Protein AF-A0A1X0DGK1-F1 (afdb_monomer)

pLDDT: mean 72.48, std 19.55, range [32.84, 95.62]

Secondary structure (DSSP, 8-state):
-PPP------TTSTTS---S---S--HHHHHHHHTT-TT-TTSHHHHHHHHHHHHHHHHHHHHHHHHHHHHHHHHHHHHHHHHHS-HHHHHHHHS-HHHHHTTS-HHHHHTTS-HHHHHHHHHHHS-HHHHHHHHHHHHHHHHHHHHHHHHHHHHHHHHHHHHHHTT------------

Organism: NCBI:txid444597

Structure (mmCIF, N/CA/C/O backbone):
data_AF-A0A1X0DGK1-F1
#
_entry.id   AF-A0A1X0DGK1-F1
#
loop_
_atom_site.group_PDB
_atom_site.id
_atom_site.type_symbol
_atom_site.label_atom_id
_atom_site.label_alt_id
_atom_site.label_comp_id
_atom_site.label_asym_id
_atom_site.label_entity_id
_atom_site.label_seq_id
_atom_site.pdbx_PDB_ins_code
_atom_site.Cartn_x
_atom_site.Cartn_y
_atom_site.Cartn_z
_atom_site.occupancy
_atom_site.B_iso_or_equiv
_atom_site.auth_seq_id
_atom_site.auth_comp_id
_atom_site.auth_asym_id
_atom_site.auth_atom_id
_atom_site.pdbx_PDB_model_num
ATOM 1 N N . MET A 1 1 ? 49.410 37.232 -31.108 1.00 40.16 1 MET A N 1
ATOM 2 C CA . MET A 1 1 ? 50.329 37.185 -32.265 1.00 40.16 1 MET A CA 1
ATOM 3 C C . MET A 1 1 ? 50.335 35.756 -32.780 1.00 40.16 1 MET A C 1
ATOM 5 O O . MET A 1 1 ? 51.017 34.919 -32.210 1.00 40.16 1 MET A O 1
ATOM 9 N N . ALA A 1 2 ? 49.473 35.459 -33.753 1.00 38.00 2 ALA A N 1
ATOM 10 C CA . ALA A 1 2 ? 49.334 34.136 -34.355 1.00 38.00 2 ALA A CA 1
ATOM 11 C C . ALA A 1 2 ? 50.058 34.141 -35.704 1.00 38.00 2 ALA A C 1
ATOM 13 O O . ALA A 1 2 ? 49.812 35.028 -36.520 1.00 38.00 2 ALA A O 1
ATOM 14 N N . GLN A 1 3 ? 50.964 33.190 -35.914 1.00 46.59 3 GLN A N 1
ATOM 15 C CA . GLN A 1 3 ? 51.552 32.935 -37.226 1.00 46.59 3 GLN A CA 1
ATOM 16 C C . GLN A 1 3 ? 50.682 31.888 -37.940 1.00 46.59 3 GLN A C 1
ATOM 18 O O . GLN A 1 3 ? 50.458 30.822 -37.363 1.00 46.59 3 GLN A O 1
ATOM 23 N N . PRO A 1 4 ? 50.161 32.159 -39.149 1.00 46.16 4 PRO A N 1
ATOM 24 C CA . PRO A 1 4 ? 49.499 31.138 -39.949 1.00 46.16 4 PRO A CA 1
ATOM 25 C C . PRO A 1 4 ? 50.555 30.237 -40.598 1.00 46.16 4 PRO A C 1
ATOM 27 O O . PRO A 1 4 ? 51.470 30.717 -41.264 1.00 46.16 4 PRO A O 1
ATOM 30 N N . VAL A 1 5 ? 50.434 28.926 -40.386 1.00 51.78 5 VAL A N 1
ATOM 31 C CA . VAL A 1 5 ? 51.265 27.929 -41.066 1.00 51.78 5 VAL A CA 1
ATOM 32 C C . VAL A 1 5 ? 50.728 27.770 -42.487 1.00 51.78 5 VAL A C 1
ATOM 34 O O . VAL A 1 5 ? 49.597 27.333 -42.693 1.00 51.78 5 VAL A O 1
ATOM 37 N N . ASP A 1 6 ? 51.540 28.192 -43.449 1.00 52.03 6 ASP A N 1
ATOM 38 C CA . ASP A 1 6 ? 51.283 28.161 -44.884 1.00 52.03 6 ASP A CA 1
ATOM 39 C C . ASP A 1 6 ? 51.292 26.709 -45.396 1.00 52.03 6 ASP A C 1
ATOM 41 O O . ASP A 1 6 ? 52.343 26.087 -45.555 1.00 52.03 6 ASP A O 1
ATOM 45 N N . LEU A 1 7 ? 50.099 26.136 -45.585 1.00 52.44 7 LEU A N 1
ATOM 46 C CA . LEU A 1 7 ? 49.899 24.737 -45.988 1.00 52.44 7 LEU A CA 1
ATOM 47 C C . LEU A 1 7 ? 49.611 24.568 -47.495 1.00 52.44 7 LEU A C 1
ATOM 49 O O . LEU A 1 7 ? 49.144 23.511 -47.918 1.00 52.44 7 LEU A O 1
ATOM 53 N N . LEU A 1 8 ? 49.867 25.592 -48.318 1.00 50.88 8 LEU A N 1
ATOM 54 C CA . LEU A 1 8 ? 49.434 25.643 -49.724 1.00 50.88 8 LEU A CA 1
ATOM 55 C C . LEU A 1 8 ? 50.453 25.141 -50.764 1.00 50.88 8 LEU A C 1
ATOM 57 O O . LEU A 1 8 ? 50.171 25.198 -51.957 1.00 50.88 8 LEU A O 1
ATOM 61 N N . HIS A 1 9 ? 51.598 24.589 -50.353 1.00 48.50 9 HIS A N 1
ATOM 62 C CA . HIS A 1 9 ? 52.667 24.195 -51.287 1.00 48.50 9 HIS A CA 1
ATOM 63 C C . HIS A 1 9 ? 53.120 22.727 -51.198 1.00 48.50 9 HIS A C 1
ATOM 65 O O . HIS A 1 9 ? 54.241 22.412 -51.595 1.00 48.50 9 HIS A O 1
ATOM 71 N N . HIS A 1 10 ? 52.270 21.798 -50.737 1.00 41.06 10 HIS A N 1
ATOM 72 C CA . HIS A 1 10 ? 52.606 20.367 -50.766 1.00 41.06 10 HIS A CA 1
ATOM 73 C C . HIS A 1 10 ? 51.796 19.598 -51.831 1.00 41.06 10 HIS A C 1
ATOM 75 O O . HIS A 1 10 ? 50.574 19.489 -51.701 1.00 41.06 10 HIS A O 1
ATOM 81 N N . PRO A 1 11 ? 52.441 18.984 -52.847 1.00 44.38 11 PRO A N 1
ATOM 82 C CA . PRO A 1 11 ? 51.775 18.348 -53.997 1.00 44.38 11 PRO A CA 1
ATOM 83 C 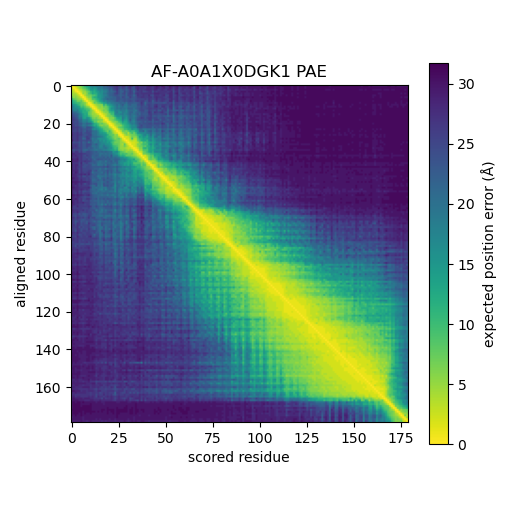C . PRO A 1 11 ? 50.986 17.064 -53.670 1.00 44.38 11 PRO A C 1
ATOM 85 O O . PRO A 1 11 ? 50.531 16.372 -54.574 1.00 44.38 11 PRO A O 1
ATOM 88 N N . VAL A 1 12 ? 50.809 16.734 -52.387 1.00 42.41 12 VAL A N 1
ATOM 89 C CA . VAL A 1 12 ? 50.149 15.502 -51.919 1.00 42.41 12 VAL A CA 1
ATOM 90 C C . VAL A 1 12 ? 48.836 15.796 -51.171 1.00 42.41 12 VAL A C 1
ATOM 92 O O . VAL A 1 12 ? 48.057 14.882 -50.925 1.00 42.41 12 VAL A O 1
ATOM 95 N N . VAL A 1 13 ? 48.533 17.062 -50.844 1.00 42.41 13 VAL A N 1
ATOM 96 C CA . VAL A 1 13 ? 47.362 17.422 -50.010 1.00 42.41 13 VAL A CA 1
ATOM 97 C C . VAL A 1 13 ? 46.139 17.880 -50.831 1.00 42.41 13 VAL A C 1
ATOM 99 O O . VAL A 1 13 ? 45.024 17.905 -50.320 1.00 42.41 13 VAL A O 1
ATOM 102 N N . THR A 1 14 ? 46.269 18.106 -52.142 1.00 44.50 14 THR A N 1
ATOM 103 C CA . THR A 1 14 ? 45.154 18.568 -53.006 1.00 44.50 14 THR A CA 1
ATOM 104 C C . THR A 1 14 ? 44.227 17.447 -53.510 1.00 44.50 14 THR A C 1
ATOM 106 O O . THR A 1 14 ? 43.444 17.658 -54.429 1.00 44.50 14 THR A O 1
ATOM 109 N N . ALA A 1 15 ? 44.278 16.242 -52.938 1.00 46.25 15 ALA A N 1
ATOM 110 C CA . ALA A 1 15 ? 43.451 15.122 -53.408 1.00 46.25 15 ALA A CA 1
ATOM 111 C C . ALA A 1 15 ? 42.262 14.765 -52.496 1.00 46.25 15 ALA A C 1
ATOM 113 O O . ALA A 1 15 ? 41.462 13.914 -52.873 1.00 46.25 15 ALA A O 1
ATOM 114 N N . ALA A 1 16 ? 42.119 15.377 -51.312 1.00 42.19 16 ALA A N 1
ATOM 115 C CA . ALA A 1 16 ? 41.196 14.857 -50.293 1.00 42.19 16 ALA A CA 1
ATOM 116 C C . ALA A 1 16 ? 40.401 15.910 -49.498 1.00 42.19 16 ALA A C 1
ATOM 118 O O . ALA A 1 16 ? 39.994 15.637 -48.371 1.00 42.19 16 ALA A O 1
ATOM 119 N N . ILE A 1 17 ? 40.130 17.093 -50.061 1.00 44.41 17 ILE A N 1
ATOM 120 C CA . ILE A 1 17 ? 39.159 18.031 -49.471 1.00 44.41 17 ILE A CA 1
ATOM 121 C C . ILE A 1 17 ? 38.155 18.435 -50.547 1.00 44.41 17 ILE A C 1
ATOM 123 O O . ILE A 1 17 ? 38.413 19.287 -51.389 1.00 44.41 17 ILE A O 1
ATOM 127 N N . GLY A 1 18 ? 37.009 17.761 -50.523 1.00 32.84 18 GLY A N 1
ATOM 128 C CA . GLY A 1 18 ? 35.905 17.961 -51.454 1.00 32.84 18 GLY A CA 1
ATOM 129 C C . GLY A 1 18 ? 34.673 17.161 -51.039 1.00 32.84 18 GLY A C 1
ATOM 130 O O . GLY A 1 18 ? 34.095 16.450 -51.852 1.00 32.84 18 GLY A O 1
ATOM 131 N N . THR A 1 19 ? 34.293 17.217 -49.760 1.00 39.59 19 THR A N 1
ATOM 132 C CA . THR A 1 19 ? 32.989 16.740 -49.282 1.00 39.59 19 THR A CA 1
ATOM 133 C C . THR A 1 19 ? 31.986 17.885 -49.338 1.00 39.59 19 THR A C 1
ATOM 135 O O . THR A 1 19 ? 32.089 18.832 -48.561 1.00 39.59 19 THR A O 1
ATOM 138 N N . GLY A 1 20 ? 30.999 17.786 -50.224 1.00 39.28 20 GLY A N 1
ATOM 139 C CA . GLY A 1 20 ? 29.851 18.685 -50.217 1.00 39.28 20 GLY A CA 1
ATOM 140 C C . GLY A 1 20 ? 28.980 18.524 -51.452 1.00 39.28 20 GLY A C 1
ATOM 141 O O . GLY A 1 20 ? 29.119 19.301 -52.384 1.00 39.28 20 GLY A O 1
ATOM 142 N N . ALA A 1 21 ? 28.077 17.539 -51.405 1.00 44.41 21 ALA A N 1
ATOM 143 C CA . ALA A 1 21 ? 27.032 17.256 -52.390 1.00 44.41 21 ALA A CA 1
ATOM 144 C C . ALA A 1 21 ? 27.541 16.825 -53.773 1.00 44.41 21 ALA A C 1
ATOM 146 O O . ALA A 1 21 ? 28.015 17.633 -54.547 1.00 44.41 21 ALA A O 1
ATOM 147 N N . TYR A 1 22 ? 27.433 15.537 -54.091 1.00 40.72 22 TYR A N 1
ATOM 148 C CA . TYR A 1 22 ? 26.578 15.024 -55.165 1.00 40.72 22 TYR A CA 1
ATOM 149 C C . TYR A 1 22 ? 26.571 13.496 -55.072 1.00 40.72 22 TYR A C 1
ATOM 151 O O . TYR A 1 22 ? 27.493 12.866 -54.558 1.00 40.72 22 TYR A O 1
ATOM 159 N N . ALA A 1 23 ? 25.430 12.944 -55.452 1.00 40.56 23 ALA A N 1
ATOM 160 C CA . ALA A 1 23 ? 24.989 11.595 -55.185 1.00 40.56 23 ALA A CA 1
ATOM 161 C C . ALA A 1 23 ? 25.888 10.506 -55.794 1.00 40.56 23 ALA A C 1
ATOM 163 O O . ALA A 1 23 ? 26.639 10.736 -56.737 1.00 40.56 23 ALA A O 1
ATOM 164 N N . TRP A 1 24 ? 25.762 9.314 -55.208 1.00 43.44 24 TRP A N 1
ATOM 165 C CA . TRP A 1 24 ? 25.768 8.002 -55.863 1.00 43.44 24 TRP A CA 1
ATOM 166 C C . TRP A 1 24 ? 26.072 8.040 -57.378 1.00 43.44 24 TRP A C 1
ATOM 168 O O . TRP A 1 24 ? 25.307 8.629 -58.131 1.00 43.44 24 TRP A O 1
ATOM 178 N N . ASP A 1 25 ? 27.136 7.341 -57.798 1.00 47.59 25 ASP A N 1
ATOM 179 C CA . ASP A 1 25 ? 27.611 7.153 -59.193 1.00 47.59 25 ASP A CA 1
ATOM 180 C C . ASP A 1 25 ? 28.833 7.987 -59.655 1.00 47.59 25 ASP A C 1
ATOM 182 O O . ASP A 1 25 ? 29.012 8.297 -60.828 1.00 47.59 25 ASP A O 1
ATOM 186 N N . GLY A 1 26 ? 29.756 8.302 -58.738 1.00 43.53 26 GLY A N 1
ATOM 187 C CA . GLY A 1 26 ? 31.069 8.877 -59.091 1.00 43.53 26 GLY A CA 1
ATOM 188 C C . GLY A 1 26 ? 32.157 7.850 -59.456 1.00 43.53 26 GLY A C 1
ATOM 189 O O . GLY A 1 26 ? 33.140 8.188 -60.116 1.00 43.53 26 GLY A O 1
ATOM 190 N N . ALA A 1 27 ? 31.995 6.583 -59.054 1.00 48.78 27 ALA A N 1
ATOM 191 C CA . ALA A 1 27 ? 33.015 5.546 -59.256 1.00 48.78 27 ALA A CA 1
ATOM 192 C C . ALA A 1 27 ? 33.167 5.128 -60.734 1.00 48.78 27 ALA A C 1
ATOM 194 O O . ALA A 1 27 ? 34.241 4.699 -61.156 1.00 48.78 27 ALA A O 1
ATOM 195 N N . SER A 1 28 ? 32.115 5.289 -61.542 1.00 51.78 28 SER A N 1
ATOM 196 C CA . SER A 1 28 ? 32.072 4.842 -62.939 1.00 51.78 28 SER A CA 1
ATOM 197 C C . SER A 1 28 ? 32.714 5.836 -63.922 1.00 51.78 28 SER A C 1
ATOM 199 O O . SER A 1 28 ? 33.232 5.432 -64.967 1.00 51.78 28 SER A O 1
ATOM 201 N N . LEU A 1 29 ? 32.748 7.130 -63.582 1.00 48.59 29 LEU A N 1
ATOM 202 C CA . LEU A 1 29 ? 33.260 8.196 -64.454 1.00 48.59 29 LEU A CA 1
ATOM 203 C C . LEU A 1 29 ? 34.782 8.367 -64.373 1.00 48.59 29 LEU A C 1
ATOM 205 O O . LEU A 1 29 ? 35.426 8.534 -65.411 1.00 48.59 29 LEU A O 1
ATOM 209 N N . ALA A 1 30 ? 35.377 8.229 -63.183 1.00 52.03 30 ALA A N 1
ATOM 210 C CA . ALA A 1 30 ? 36.836 8.200 -63.035 1.00 52.03 30 ALA A CA 1
ATOM 211 C C . ALA A 1 30 ? 37.455 6.993 -63.771 1.00 52.03 30 ALA A C 1
ATOM 213 O O . ALA A 1 30 ? 38.488 7.121 -64.430 1.00 52.03 30 ALA A O 1
ATOM 214 N N . TYR A 1 31 ? 36.768 5.845 -63.746 1.00 48.78 31 TYR A N 1
ATOM 215 C CA . TYR A 1 31 ? 37.192 4.626 -64.439 1.00 48.78 31 TYR A CA 1
ATOM 216 C C . TYR A 1 31 ? 37.185 4.786 -65.970 1.00 48.78 31 TYR A C 1
ATOM 218 O O . TYR A 1 31 ? 38.109 4.346 -66.650 1.00 48.78 31 TYR A O 1
ATOM 226 N N . ARG A 1 32 ? 36.182 5.482 -66.525 1.00 55.53 32 ARG A N 1
ATOM 227 C CA . ARG A 1 32 ? 36.029 5.667 -67.982 1.00 55.53 32 ARG A CA 1
ATOM 228 C C . ARG A 1 32 ? 36.979 6.697 -68.592 1.00 55.53 32 ARG A C 1
ATOM 230 O O . ARG A 1 32 ? 37.293 6.590 -69.778 1.00 55.53 32 ARG A O 1
ATOM 237 N N . LEU A 1 33 ? 37.454 7.670 -67.813 1.00 50.31 33 LEU A N 1
ATOM 238 C CA . LEU A 1 33 ? 38.483 8.608 -68.275 1.00 50.31 33 LEU A CA 1
ATOM 239 C C . LEU A 1 33 ? 39.885 7.981 -68.245 1.00 50.31 33 LEU A C 1
ATOM 241 O O . LEU A 1 33 ? 40.684 8.253 -69.140 1.00 50.31 33 LEU A O 1
ATOM 245 N N . ALA A 1 34 ? 40.157 7.074 -67.301 1.00 50.97 34 ALA A N 1
ATOM 246 C CA . ALA A 1 34 ? 41.429 6.351 -67.234 1.00 50.97 34 ALA A CA 1
ATOM 247 C C . ALA A 1 34 ? 41.637 5.386 -68.420 1.00 50.97 34 ALA A C 1
ATOM 249 O O . ALA A 1 34 ? 42.759 5.221 -68.895 1.00 50.97 34 ALA A O 1
ATOM 250 N N . THR A 1 35 ? 40.568 4.795 -68.965 1.00 48.47 35 THR A N 1
ATOM 251 C CA . THR A 1 35 ? 40.660 3.812 -70.064 1.00 48.47 35 THR A CA 1
ATOM 252 C C . THR A 1 35 ? 40.835 4.414 -71.463 1.00 48.47 35 THR A C 1
ATOM 254 O O . THR A 1 35 ? 40.937 3.668 -72.433 1.00 48.47 35 THR A O 1
ATOM 257 N N . ARG A 1 36 ? 40.862 5.748 -71.612 1.00 47.59 36 ARG A N 1
ATOM 258 C CA . ARG A 1 36 ? 40.916 6.416 -72.930 1.00 47.59 36 ARG A CA 1
ATOM 259 C C . ARG A 1 36 ? 42.267 7.053 -73.264 1.00 47.59 36 ARG A C 1
ATOM 261 O O . ARG A 1 36 ? 42.341 7.852 -74.193 1.00 47.59 36 ARG A O 1
ATOM 268 N N . VAL A 1 37 ? 43.333 6.681 -72.551 1.00 50.31 37 VAL A N 1
ATOM 269 C CA . VAL A 1 37 ? 44.711 7.038 -72.919 1.00 50.31 37 VAL A CA 1
ATOM 270 C C . VAL A 1 37 ? 45.328 5.879 -73.721 1.00 50.31 37 VAL A C 1
ATOM 272 O O . VAL A 1 37 ? 45.673 4.849 -73.140 1.00 50.31 37 VAL A O 1
ATOM 275 N N . PRO A 1 38 ? 45.480 6.011 -75.052 1.00 46.84 38 PRO A N 1
ATOM 276 C CA . PRO A 1 38 ? 45.787 4.902 -75.965 1.00 46.84 38 PRO A CA 1
ATOM 277 C C . PRO A 1 38 ? 47.252 4.417 -75.950 1.00 46.84 38 PRO A C 1
ATOM 279 O O . PRO A 1 38 ? 47.674 3.745 -76.884 1.00 46.84 38 PRO A O 1
ATOM 282 N N . VAL A 1 39 ? 48.042 4.725 -74.913 1.00 54.06 39 VAL A N 1
ATOM 283 C CA . VAL A 1 39 ? 49.478 4.363 -74.854 1.00 54.06 39 VAL A CA 1
ATOM 284 C C . VAL A 1 39 ? 49.807 3.350 -73.743 1.00 54.06 39 VAL A C 1
ATOM 286 O O . VAL A 1 39 ? 50.886 2.769 -73.750 1.00 54.06 39 VAL A O 1
ATOM 289 N N . PHE A 1 40 ? 48.869 3.028 -72.841 1.00 46.34 40 PHE A N 1
ATOM 290 C CA . PHE A 1 40 ? 49.107 2.087 -71.727 1.00 46.34 40 PHE A CA 1
ATOM 291 C C . PHE A 1 40 ? 48.149 0.881 -71.709 1.00 46.34 40 PHE A C 1
ATOM 293 O O . PHE A 1 40 ? 47.756 0.399 -70.651 1.00 46.34 40 PHE A O 1
ATOM 300 N N . GLY A 1 41 ? 47.779 0.372 -72.889 1.00 51.03 41 GLY A N 1
ATOM 301 C CA . GLY A 1 41 ? 46.832 -0.743 -73.031 1.00 51.03 41 GLY A CA 1
ATOM 302 C C . GLY A 1 41 ? 47.351 -2.127 -72.612 1.00 51.03 41 GLY A C 1
ATOM 303 O O . GLY A 1 41 ? 46.545 -2.977 -72.264 1.00 51.03 41 GLY A O 1
ATOM 304 N N . SER A 1 42 ? 48.667 -2.376 -72.586 1.00 52.59 42 SER A N 1
ATOM 305 C CA . SER A 1 42 ? 49.222 -3.727 -72.344 1.00 52.59 42 SER A CA 1
ATOM 306 C C . SER A 1 42 ? 49.804 -3.964 -70.942 1.00 52.59 42 SER A C 1
ATOM 308 O O . SER A 1 42 ? 50.236 -5.071 -70.639 1.00 52.59 42 SER A O 1
ATOM 310 N N . GLN A 1 43 ? 49.798 -2.956 -70.064 1.00 49.44 43 GLN A N 1
ATOM 311 C CA . GLN A 1 43 ? 50.242 -3.083 -68.660 1.00 49.44 43 GLN A CA 1
ATOM 312 C C . GLN A 1 43 ? 49.068 -3.124 -67.659 1.00 49.44 43 GLN A C 1
ATOM 314 O O . GLN A 1 43 ? 49.260 -3.362 -66.462 1.00 49.44 43 GLN A O 1
ATOM 319 N N . LEU A 1 44 ? 47.836 -2.909 -68.133 1.00 52.03 44 LEU A N 1
ATOM 320 C CA . LEU A 1 44 ? 46.648 -2.808 -67.280 1.00 52.03 44 LEU A CA 1
ATOM 321 C C . LEU A 1 44 ? 45.958 -4.156 -67.006 1.00 52.03 44 LEU A C 1
ATOM 323 O O . LEU A 1 44 ? 45.288 -4.290 -65.988 1.00 52.03 44 LEU A O 1
ATOM 327 N N . GLU A 1 45 ? 46.157 -5.181 -67.838 1.00 53.69 45 GLU A N 1
ATOM 328 C CA . GLU A 1 45 ? 45.547 -6.507 -67.611 1.00 53.69 45 GLU A CA 1
ATOM 329 C C . GLU A 1 45 ? 46.265 -7.325 -66.525 1.00 53.69 45 GLU A C 1
ATOM 331 O O . GLU A 1 45 ? 45.636 -8.106 -65.813 1.00 53.69 45 GLU A O 1
ATOM 336 N N . SER A 1 46 ? 47.566 -7.098 -66.320 1.00 54.59 46 SER A N 1
ATOM 337 C CA . SER A 1 46 ? 48.350 -7.815 -65.300 1.00 54.59 46 SER A CA 1
ATOM 338 C C . SER A 1 46 ? 48.267 -7.184 -63.904 1.00 54.59 46 SER A C 1
ATOM 340 O O . SER A 1 46 ? 48.505 -7.858 -62.903 1.00 54.59 46 SER A O 1
ATOM 342 N N . SER A 1 47 ? 47.917 -5.898 -63.805 1.00 53.38 47 SER A N 1
ATOM 343 C CA . SER A 1 47 ? 47.904 -5.153 -62.536 1.00 53.38 47 SER A CA 1
ATOM 344 C C . SER A 1 47 ? 46.550 -5.189 -61.812 1.00 53.38 47 SER A C 1
ATOM 346 O O . SER A 1 47 ? 46.515 -5.111 -60.584 1.00 53.38 47 SER A O 1
ATOM 348 N N . THR A 1 48 ? 45.439 -5.407 -62.519 1.00 56.25 48 THR A N 1
ATOM 349 C CA . THR A 1 48 ? 44.074 -5.442 -61.951 1.00 56.25 48 THR A CA 1
ATOM 350 C C . THR A 1 48 ? 43.797 -6.682 -61.097 1.00 56.25 48 THR A C 1
ATOM 352 O O . THR A 1 48 ? 43.135 -6.582 -60.061 1.00 56.25 48 THR A O 1
ATOM 355 N N . ASN A 1 49 ? 44.367 -7.835 -61.457 1.00 56.97 49 ASN A N 1
ATOM 356 C CA . ASN A 1 49 ? 44.231 -9.070 -60.675 1.00 56.97 49 ASN A CA 1
ATOM 357 C C . ASN A 1 49 ? 45.044 -9.033 -59.369 1.00 56.97 49 ASN A C 1
ATOM 359 O O . ASN A 1 49 ? 44.608 -9.569 -58.349 1.00 56.97 49 ASN A O 1
ATOM 363 N N . ALA A 1 50 ? 46.198 -8.355 -59.371 1.00 58.75 50 ALA A N 1
ATOM 364 C CA . ALA A 1 50 ? 47.010 -8.145 -58.172 1.00 58.75 50 ALA A CA 1
ATOM 365 C C . ALA A 1 50 ? 46.407 -7.080 -57.237 1.00 58.75 50 ALA A C 1
ATOM 367 O O . ALA A 1 50 ? 46.523 -7.200 -56.019 1.00 58.75 50 ALA A O 1
ATOM 368 N N . LEU A 1 51 ? 45.725 -6.073 -57.790 1.00 60.00 51 LEU A N 1
ATOM 369 C CA . LEU A 1 51 ? 44.992 -5.055 -57.030 1.00 60.00 51 LEU A CA 1
ATOM 370 C C . LEU A 1 51 ? 43.681 -5.593 -56.439 1.00 60.00 51 LEU A C 1
ATOM 372 O O . LEU A 1 51 ? 43.363 -5.255 -55.303 1.00 60.00 51 LEU A O 1
ATOM 376 N N . SER A 1 52 ? 42.964 -6.474 -57.149 1.00 59.94 52 SER A N 1
ATOM 377 C CA . SER A 1 52 ? 41.713 -7.067 -56.643 1.00 59.94 52 SER A CA 1
ATOM 378 C C . SER A 1 52 ? 41.944 -7.959 -55.420 1.00 59.94 52 SER A C 1
ATOM 380 O O . SER A 1 52 ? 41.249 -7.802 -54.423 1.00 59.94 52 SER A O 1
ATOM 382 N N . ARG A 1 53 ? 42.986 -8.809 -55.432 1.00 57.38 53 ARG A N 1
ATOM 383 C CA . ARG A 1 53 ? 43.323 -9.656 -54.268 1.00 57.38 53 ARG A CA 1
ATOM 384 C C . ARG A 1 53 ? 43.828 -8.855 -53.065 1.00 57.38 53 ARG A C 1
ATOM 386 O O . ARG A 1 53 ? 43.550 -9.214 -51.932 1.00 57.38 53 ARG A O 1
ATOM 393 N N . ARG A 1 54 ? 44.545 -7.748 -53.296 1.00 60.88 54 ARG A N 1
ATOM 394 C CA . ARG A 1 54 ? 45.043 -6.871 -52.217 1.00 60.88 54 ARG A CA 1
ATOM 395 C C . ARG A 1 54 ? 43.962 -5.938 -51.661 1.00 60.88 54 ARG A C 1
ATOM 397 O O . ARG A 1 54 ? 44.069 -5.501 -50.519 1.00 60.88 54 ARG A O 1
ATOM 404 N N . GLY A 1 55 ? 42.943 -5.633 -52.464 1.00 58.66 55 GLY A N 1
ATOM 405 C CA . GLY A 1 55 ? 41.781 -4.845 -52.064 1.00 58.66 55 GLY A CA 1
ATOM 406 C C . GLY A 1 55 ? 40.897 -5.571 -51.050 1.00 58.66 55 GLY A C 1
ATOM 407 O O . GLY A 1 55 ? 40.480 -4.951 -50.077 1.00 58.66 55 GLY A O 1
ATOM 408 N N . GLU A 1 56 ? 40.670 -6.877 -51.216 1.00 57.59 56 GLU A N 1
ATOM 409 C CA . GLU A 1 56 ? 39.859 -7.672 -50.277 1.00 57.59 56 GLU A CA 1
ATOM 410 C C . GLU A 1 56 ? 40.493 -7.758 -48.878 1.00 57.59 56 GLU A C 1
ATOM 412 O O . GLU A 1 56 ? 39.806 -7.517 -47.883 1.00 57.59 56 GLU A O 1
ATOM 417 N N . ASP A 1 57 ? 41.811 -7.963 -48.787 1.00 56.19 57 ASP A N 1
ATOM 418 C CA . ASP A 1 57 ? 42.534 -8.016 -47.504 1.00 56.19 57 ASP A CA 1
ATOM 419 C C . ASP A 1 57 ? 42.615 -6.644 -46.801 1.00 56.19 57 ASP A C 1
ATOM 421 O O . ASP A 1 57 ? 42.540 -6.543 -45.568 1.00 56.19 57 ASP A O 1
ATOM 425 N N . ALA A 1 58 ? 42.734 -5.561 -47.580 1.00 59.34 58 ALA A N 1
ATOM 426 C CA . ALA A 1 58 ? 42.771 -4.192 -47.064 1.00 59.34 58 ALA A CA 1
ATOM 427 C C . ALA A 1 58 ? 41.393 -3.716 -46.569 1.00 59.34 58 ALA A C 1
ATOM 429 O O . ALA A 1 58 ? 41.303 -3.053 -45.533 1.00 59.34 58 ALA A O 1
ATOM 430 N N . VAL A 1 59 ? 40.313 -4.092 -47.265 1.00 57.88 59 VAL A N 1
ATOM 431 C CA . VAL A 1 59 ? 38.929 -3.804 -46.854 1.00 57.88 59 VAL A CA 1
ATOM 432 C C . VAL A 1 59 ? 38.550 -4.620 -45.615 1.00 57.88 59 VAL A C 1
ATOM 434 O O . VAL A 1 59 ? 37.949 -4.071 -44.689 1.00 57.88 59 VAL A O 1
ATOM 437 N N . ALA A 1 60 ? 38.974 -5.885 -45.529 1.00 58.09 60 ALA A N 1
ATOM 438 C CA . ALA A 1 60 ? 38.749 -6.720 -44.349 1.00 58.09 60 ALA A CA 1
ATOM 439 C C . ALA A 1 60 ? 39.439 -6.161 -43.086 1.00 58.09 60 ALA A C 1
ATOM 441 O O . ALA A 1 60 ? 38.845 -6.167 -42.007 1.00 58.09 60 ALA A O 1
ATOM 442 N N . SER A 1 61 ? 40.649 -5.605 -43.226 1.00 55.91 61 SER A N 1
ATOM 443 C CA . SER A 1 61 ? 41.421 -5.030 -42.107 1.00 55.91 61 SER A CA 1
ATOM 444 C C . SER A 1 61 ? 40.987 -3.605 -41.715 1.00 55.91 61 SER A C 1
ATOM 446 O O . SER A 1 61 ? 41.129 -3.190 -40.559 1.00 55.91 61 SER A O 1
ATOM 448 N N . GLY A 1 62 ? 40.437 -2.836 -42.663 1.00 56.22 62 GLY A N 1
ATOM 449 C CA . GLY A 1 62 ? 39.943 -1.476 -42.421 1.00 56.22 62 GLY A CA 1
ATOM 450 C C . GLY A 1 62 ? 38.636 -1.433 -41.622 1.00 56.22 62 GLY A C 1
ATOM 451 O O . GLY A 1 62 ? 38.434 -0.535 -40.804 1.00 56.22 62 GLY A O 1
ATOM 452 N N . ILE A 1 63 ? 37.767 -2.434 -41.794 1.00 51.94 63 ILE A N 1
ATOM 453 C CA . ILE A 1 63 ? 36.448 -2.475 -41.142 1.00 51.94 63 ILE A CA 1
ATOM 454 C C . ILE A 1 63 ? 36.547 -2.913 -39.667 1.00 51.94 63 ILE A C 1
ATOM 456 O O . ILE A 1 63 ? 35.767 -2.451 -38.829 1.00 51.94 63 ILE A O 1
ATOM 460 N N . SER A 1 64 ? 37.526 -3.748 -39.300 1.00 54.50 64 SER A N 1
ATOM 461 C CA . SER A 1 64 ? 37.702 -4.220 -37.916 1.00 54.50 64 SER A CA 1
ATOM 462 C C . SER A 1 64 ? 38.300 -3.172 -36.971 1.00 54.50 64 SER A C 1
ATOM 464 O O . SER A 1 64 ? 38.090 -3.258 -35.763 1.00 54.50 64 SER A O 1
ATOM 466 N N . SER A 1 65 ? 39.000 -2.167 -37.504 1.00 57.31 65 SER A N 1
ATOM 467 C CA . SER A 1 65 ? 39.735 -1.169 -36.708 1.00 57.31 65 SER A CA 1
ATOM 468 C C . SER A 1 65 ? 38.870 0.012 -36.240 1.00 57.31 65 SER A C 1
ATO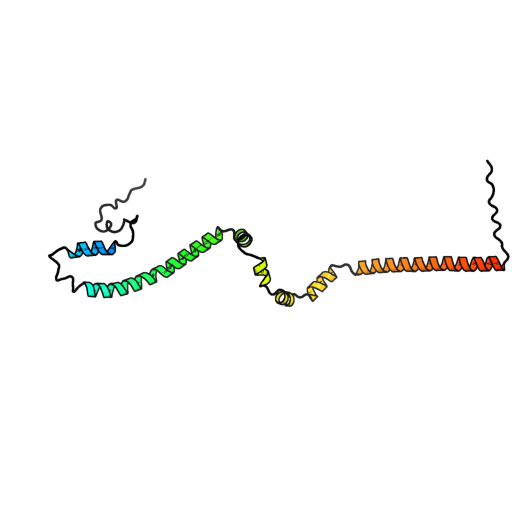M 470 O O . SER A 1 65 ? 39.182 0.653 -35.241 1.00 57.31 65 SER A O 1
ATOM 472 N N . ILE A 1 66 ? 37.750 0.284 -36.919 1.00 57.38 66 ILE A N 1
ATOM 473 C CA . ILE A 1 66 ? 36.857 1.417 -36.605 1.00 57.38 66 ILE A CA 1
ATOM 474 C C . ILE A 1 66 ? 35.731 1.006 -35.646 1.00 57.38 66 ILE A C 1
ATOM 476 O O . ILE A 1 66 ? 35.233 1.837 -34.889 1.00 57.38 66 ILE A O 1
ATOM 480 N N . ARG A 1 67 ? 35.356 -0.281 -35.612 1.00 64.31 67 ARG A N 1
ATOM 481 C CA . ARG A 1 67 ? 34.314 -0.801 -34.709 1.00 64.31 67 ARG A CA 1
ATOM 482 C C . ARG A 1 67 ? 34.499 -0.418 -33.234 1.00 64.31 67 ARG A C 1
ATOM 484 O O . ARG A 1 67 ? 33.540 0.106 -32.674 1.00 64.31 67 ARG A O 1
ATOM 491 N N . PRO A 1 68 ? 35.667 -0.624 -32.591 1.00 68.75 68 PRO A N 1
ATOM 492 C CA . PRO A 1 68 ? 35.804 -0.314 -31.167 1.00 68.75 68 PRO A CA 1
ATOM 493 C C . PRO A 1 68 ? 35.682 1.190 -30.881 1.00 68.75 68 PRO A C 1
ATOM 495 O O . PRO A 1 68 ? 35.083 1.577 -29.880 1.00 68.75 68 PRO A O 1
ATOM 498 N N . LEU A 1 69 ? 36.174 2.042 -31.789 1.00 67.31 69 LEU A N 1
ATOM 499 C CA . LEU A 1 69 ? 36.052 3.498 -31.674 1.00 67.31 69 LEU A CA 1
ATOM 500 C C . LEU A 1 69 ? 34.610 3.969 -31.905 1.00 67.31 69 LEU A C 1
ATOM 502 O O . LEU A 1 69 ? 34.110 4.802 -31.154 1.00 67.31 69 LEU A O 1
ATOM 506 N N . ALA A 1 70 ? 33.909 3.397 -32.887 1.00 74.88 70 ALA A N 1
ATOM 507 C CA . ALA A 1 70 ? 32.503 3.695 -33.145 1.00 74.88 70 ALA A CA 1
ATOM 508 C C . ALA A 1 70 ? 31.604 3.292 -31.964 1.00 74.88 70 ALA A C 1
ATOM 510 O O . ALA A 1 70 ? 30.715 4.050 -31.587 1.00 74.88 70 ALA A O 1
ATOM 511 N N . THR A 1 71 ? 31.858 2.137 -31.338 1.00 76.38 71 THR A N 1
ATOM 512 C CA . THR A 1 71 ? 31.141 1.708 -30.129 1.00 76.38 71 THR A CA 1
ATOM 513 C C . THR A 1 71 ? 31.407 2.644 -28.951 1.00 76.38 71 THR A C 1
ATOM 515 O O . THR A 1 71 ? 30.463 3.012 -28.257 1.00 76.38 71 THR A O 1
ATOM 518 N N . ALA A 1 72 ? 32.655 3.077 -28.746 1.00 74.81 72 ALA A N 1
ATOM 519 C CA . ALA A 1 72 ? 32.989 4.025 -27.684 1.00 74.81 72 ALA A CA 1
ATOM 520 C C . ALA A 1 72 ? 32.264 5.370 -27.868 1.00 74.81 72 ALA A C 1
ATOM 522 O O . ALA A 1 72 ? 31.654 5.877 -26.927 1.00 74.81 72 ALA A O 1
ATOM 523 N N . ILE A 1 73 ? 32.249 5.896 -29.097 1.00 80.81 73 ILE A N 1
ATOM 524 C CA . ILE A 1 73 ? 31.531 7.131 -29.435 1.00 80.81 73 ILE A CA 1
ATOM 525 C C . ILE A 1 73 ? 30.018 6.951 -29.252 1.00 80.81 73 ILE A C 1
ATOM 527 O O . ILE A 1 73 ? 29.375 7.807 -28.651 1.00 80.81 73 ILE A O 1
ATOM 531 N N . ALA A 1 74 ? 29.440 5.836 -29.709 1.00 82.19 74 ALA A N 1
ATOM 532 C CA . ALA A 1 74 ? 28.009 5.566 -29.562 1.00 82.19 74 ALA A CA 1
ATOM 533 C C . ALA A 1 74 ? 27.579 5.493 -28.088 1.00 82.19 74 ALA A C 1
ATOM 535 O O . ALA A 1 74 ? 26.583 6.105 -27.709 1.00 82.19 74 ALA A O 1
ATOM 536 N N . ILE A 1 75 ? 28.352 4.802 -27.243 1.00 86.12 75 ILE A N 1
ATOM 537 C CA . ILE A 1 75 ? 28.101 4.737 -25.797 1.00 86.12 75 ILE A CA 1
ATOM 538 C C . ILE A 1 75 ? 28.175 6.136 -25.177 1.00 86.12 75 ILE A C 1
ATOM 540 O O . ILE A 1 75 ? 27.316 6.491 -24.373 1.00 86.12 75 ILE A O 1
ATOM 544 N N . GLN A 1 76 ? 29.165 6.943 -25.565 1.00 81.56 76 GLN A N 1
ATOM 545 C CA . GLN A 1 76 ? 29.334 8.293 -25.034 1.00 81.56 76 GLN A CA 1
ATOM 546 C C . GLN A 1 76 ? 28.190 9.230 -25.443 1.00 81.56 76 GLN A C 1
ATOM 548 O O . GLN A 1 76 ? 27.679 9.966 -24.603 1.00 81.56 76 GLN A O 1
ATOM 553 N N . VAL A 1 77 ? 27.730 9.157 -26.695 1.00 83.94 77 VAL A N 1
ATOM 554 C CA . VAL A 1 77 ? 26.564 9.916 -27.176 1.00 83.94 77 VAL A CA 1
ATOM 555 C C . VAL A 1 77 ? 25.297 9.496 -26.434 1.00 83.94 77 VAL A C 1
ATOM 557 O O . VAL A 1 77 ? 24.535 10.357 -26.004 1.00 83.94 77 VAL A O 1
ATOM 560 N N . VAL A 1 78 ? 25.079 8.195 -26.224 1.00 85.12 78 VAL A N 1
ATOM 561 C CA . VAL A 1 78 ? 23.907 7.692 -25.487 1.00 85.12 78 VAL A CA 1
ATOM 562 C C . VAL A 1 78 ? 23.935 8.136 -24.025 1.00 85.12 78 VAL A C 1
ATOM 564 O O . VAL A 1 78 ? 22.914 8.594 -23.522 1.00 85.12 78 VAL A O 1
ATOM 567 N N . GLN A 1 79 ? 25.086 8.066 -23.352 1.00 78.81 79 GLN A N 1
ATOM 568 C CA . GLN A 1 79 ? 25.220 8.528 -21.966 1.00 78.81 79 GLN A CA 1
ATOM 569 C C . GLN A 1 79 ? 24.980 10.032 -21.828 1.00 78.81 79 GLN A C 1
ATOM 571 O O . GLN A 1 79 ? 24.252 10.447 -20.930 1.00 78.81 79 GLN A O 1
ATOM 576 N N . GLN A 1 80 ? 25.534 10.836 -22.738 1.00 77.88 80 GLN A N 1
ATOM 577 C CA . GLN A 1 80 ? 25.308 12.281 -22.752 1.00 77.88 80 GLN A CA 1
ATOM 578 C C . GLN A 1 80 ? 23.829 12.607 -22.996 1.00 77.88 80 GLN A C 1
ATOM 580 O O . GLN A 1 80 ? 23.245 13.425 -22.292 1.00 77.88 80 GLN A O 1
ATOM 585 N N . THR A 1 81 ? 23.200 11.903 -23.940 1.00 81.88 81 THR A N 1
ATOM 586 C CA . THR A 1 81 ? 21.775 12.071 -24.245 1.00 81.88 81 THR A CA 1
ATOM 587 C C . THR A 1 81 ? 20.901 11.683 -23.047 1.00 81.88 81 THR A C 1
ATOM 589 O O . THR A 1 81 ? 20.004 12.432 -22.682 1.00 81.88 81 THR A O 1
ATOM 592 N N . LEU A 1 82 ? 21.184 10.558 -22.378 1.00 81.12 82 LEU A N 1
ATOM 593 C CA . LEU A 1 82 ? 20.482 10.126 -21.160 1.00 81.12 82 LEU A CA 1
ATOM 594 C C . LEU A 1 82 ? 20.663 11.102 -19.988 1.00 81.12 82 LEU A C 1
ATOM 596 O O . LEU A 1 82 ? 19.753 11.233 -19.177 1.00 81.12 82 LEU A O 1
ATOM 600 N N . ALA A 1 83 ? 21.816 11.768 -19.888 1.00 77.00 83 ALA A N 1
ATOM 601 C CA . ALA A 1 83 ? 22.086 12.762 -18.850 1.00 77.00 83 ALA A CA 1
ATOM 602 C C . ALA A 1 83 ? 21.335 14.083 -19.086 1.00 77.00 83 ALA A C 1
ATOM 604 O O . ALA A 1 83 ? 20.952 14.756 -18.131 1.00 77.00 83 ALA A O 1
ATOM 605 N N . GLU A 1 84 ? 21.119 14.452 -20.349 1.00 79.06 84 GLU A N 1
ATOM 606 C CA . GLU A 1 84 ? 20.351 15.640 -20.736 1.00 79.06 84 GLU A CA 1
ATOM 607 C C . GLU A 1 84 ? 18.832 15.381 -20.761 1.00 79.06 84 GLU A C 1
ATOM 609 O O . GLU A 1 84 ? 18.036 16.308 -20.599 1.00 79.06 84 G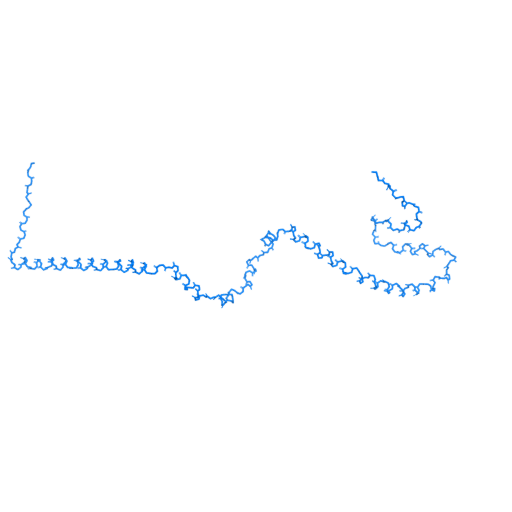LU A O 1
ATOM 614 N N . MET A 1 85 ? 18.412 14.123 -20.928 1.00 78.19 85 MET A N 1
ATOM 615 C CA . MET A 1 85 ? 17.009 13.715 -20.888 1.00 78.19 85 MET A CA 1
ATOM 616 C C . MET A 1 85 ? 16.480 13.623 -19.453 1.00 78.19 85 MET A C 1
ATOM 61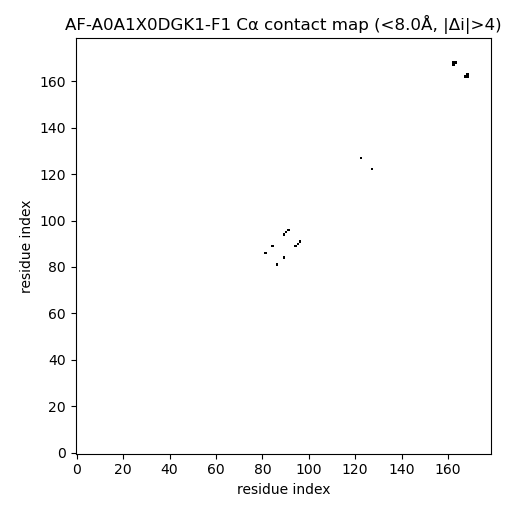8 O O . MET A 1 85 ? 16.969 12.861 -18.624 1.00 78.19 85 MET A O 1
ATOM 622 N N . ASP A 1 86 ? 15.379 14.323 -19.181 1.00 78.62 86 ASP A N 1
ATOM 623 C CA . ASP A 1 86 ? 14.592 14.118 -17.964 1.00 78.62 86 ASP A CA 1
ATOM 624 C C . ASP A 1 86 ? 13.840 12.779 -18.060 1.00 78.62 86 ASP A C 1
ATOM 626 O O . ASP A 1 86 ? 12.715 12.694 -18.567 1.00 78.62 86 ASP A O 1
ATOM 630 N N . LEU A 1 87 ? 14.488 11.712 -17.584 1.00 79.69 87 LEU A N 1
ATOM 631 C CA . LEU A 1 87 ? 13.935 10.356 -17.584 1.00 79.69 87 LEU A CA 1
ATOM 632 C C . LEU A 1 87 ? 12.620 10.265 -16.806 1.00 79.69 87 LEU A C 1
ATOM 634 O O . LEU A 1 87 ? 11.774 9.444 -17.145 1.00 79.69 87 LEU A O 1
ATOM 638 N N . THR A 1 88 ? 12.406 11.124 -15.804 1.00 76.00 88 THR A N 1
ATOM 639 C CA . THR A 1 88 ? 11.163 11.115 -15.022 1.00 76.00 88 THR A CA 1
ATOM 640 C C . THR A 1 88 ? 9.992 11.600 -15.869 1.00 76.00 88 THR A C 1
ATOM 642 O O . THR A 1 88 ? 8.935 10.969 -15.866 1.00 76.00 88 THR A O 1
ATOM 645 N N . LYS A 1 89 ? 10.176 12.680 -16.640 1.00 79.44 89 LYS A N 1
ATOM 646 C CA . LYS A 1 89 ? 9.160 13.146 -17.600 1.00 79.44 89 LYS A CA 1
ATOM 647 C C . LYS A 1 89 ? 8.937 12.144 -18.723 1.00 79.44 89 LYS A C 1
ATOM 649 O O . LYS A 1 89 ? 7.794 11.829 -19.023 1.00 79.44 89 LYS A O 1
ATOM 654 N N . MET A 1 90 ? 10.007 11.582 -19.285 1.00 84.19 90 MET A N 1
ATOM 655 C CA . MET A 1 90 ? 9.890 10.565 -20.335 1.00 84.19 90 MET A CA 1
ATOM 656 C C . MET A 1 90 ? 9.105 9.337 -19.863 1.00 84.19 90 MET A C 1
ATOM 658 O O . MET A 1 90 ? 8.212 8.875 -20.567 1.00 84.19 90 MET A O 1
ATOM 662 N N . VAL A 1 91 ? 9.414 8.812 -18.674 1.00 80.75 91 VAL A N 1
ATOM 663 C CA . VAL A 1 91 ? 8.687 7.671 -18.105 1.00 80.75 91 VAL A CA 1
ATOM 664 C C . VAL A 1 91 ? 7.234 8.051 -17.837 1.00 80.75 91 VAL A C 1
ATOM 666 O O . VAL A 1 91 ? 6.340 7.285 -18.165 1.00 80.75 91 VAL A O 1
ATOM 669 N N . ARG A 1 92 ? 6.964 9.246 -17.309 1.00 78.00 92 ARG A N 1
ATOM 670 C CA . ARG A 1 92 ? 5.588 9.685 -17.051 1.00 78.00 92 ARG A CA 1
ATOM 671 C C . ARG A 1 92 ? 4.746 9.825 -18.322 1.00 78.00 92 ARG A C 1
ATOM 673 O O . ARG A 1 92 ? 3.576 9.455 -18.302 1.00 78.00 92 ARG A O 1
ATOM 680 N N . ASP A 1 93 ? 5.323 10.380 -19.383 1.00 82.19 93 ASP A N 1
ATOM 681 C CA . ASP A 1 93 ? 4.574 10.768 -20.581 1.00 82.19 93 ASP A CA 1
ATOM 682 C C . ASP A 1 93 ? 4.528 9.648 -21.633 1.00 82.19 93 ASP A C 1
ATOM 684 O O . ASP A 1 93 ? 3.576 9.567 -22.408 1.00 82.19 93 ASP A O 1
ATOM 688 N N . GLN A 1 94 ? 5.537 8.770 -21.659 1.00 81.00 94 GLN A N 1
ATOM 689 C CA . GLN A 1 94 ? 5.712 7.758 -22.704 1.00 81.00 94 GLN A CA 1
ATOM 690 C C . GLN A 1 94 ? 5.587 6.311 -22.199 1.00 81.00 94 GLN A C 1
ATOM 692 O O . GLN A 1 94 ? 5.436 5.404 -23.021 1.00 81.00 94 GLN A O 1
ATOM 697 N N . VAL A 1 95 ? 5.646 6.064 -20.883 1.00 84.31 95 VAL A N 1
ATOM 698 C CA . VAL A 1 95 ? 5.505 4.719 -20.301 1.00 84.31 95 VAL A CA 1
ATOM 699 C C . VAL A 1 95 ? 4.158 4.595 -19.595 1.00 84.31 95 VAL A C 1
ATOM 701 O O . VAL A 1 95 ? 3.858 5.317 -18.649 1.00 84.31 95 VAL A O 1
ATOM 704 N N . ASP A 1 96 ? 3.356 3.618 -20.017 1.00 85.38 96 ASP A N 1
ATOM 705 C CA . ASP A 1 96 ? 2.155 3.229 -19.281 1.00 85.38 96 ASP A CA 1
ATOM 706 C C . ASP A 1 96 ? 2.550 2.434 -18.028 1.00 85.38 96 ASP A C 1
ATOM 708 O O . ASP A 1 96 ? 2.773 1.220 -18.055 1.00 85.38 96 ASP A O 1
ATOM 712 N N . ILE A 1 97 ? 2.653 3.148 -16.908 1.00 85.94 97 ILE A N 1
ATOM 713 C CA . ILE A 1 97 ? 2.990 2.566 -15.607 1.00 85.94 97 ILE A CA 1
ATOM 714 C C . ILE A 1 97 ? 1.912 1.570 -15.160 1.00 85.94 97 ILE A C 1
ATOM 716 O O . ILE A 1 97 ? 2.250 0.586 -14.510 1.00 85.94 97 ILE A O 1
ATOM 720 N N . ASN A 1 98 ? 0.640 1.754 -15.531 1.00 85.81 98 ASN A N 1
ATOM 721 C CA . ASN A 1 98 ? -0.417 0.818 -15.141 1.00 85.81 98 ASN A CA 1
ATOM 722 C C . ASN A 1 98 ? -0.243 -0.526 -15.856 1.00 85.81 98 ASN A C 1
ATOM 724 O O . ASN A 1 98 ? -0.322 -1.576 -15.218 1.00 85.81 98 ASN A O 1
ATOM 728 N N . ALA A 1 99 ? 0.062 -0.503 -17.158 1.00 87.50 99 ALA A N 1
ATOM 729 C CA . ALA A 1 99 ? 0.389 -1.715 -17.907 1.00 87.50 99 ALA A CA 1
ATOM 730 C C . ALA A 1 99 ? 1.623 -2.429 -17.329 1.00 87.50 99 ALA A C 1
ATOM 732 O O . ALA A 1 99 ? 1.622 -3.655 -17.214 1.00 87.50 99 ALA A O 1
ATOM 733 N N . LEU A 1 100 ? 2.643 -1.675 -16.905 1.00 87.25 100 LEU A N 1
ATOM 734 C CA . LEU A 1 100 ? 3.830 -2.235 -16.257 1.00 87.25 100 LEU A CA 1
ATOM 735 C C . LEU A 1 100 ? 3.510 -2.835 -14.879 1.00 87.25 100 LEU A C 1
ATOM 737 O O . LEU A 1 100 ? 3.913 -3.962 -14.602 1.00 87.25 100 LEU A O 1
ATOM 741 N N . VAL A 1 101 ? 2.756 -2.140 -14.025 1.00 88.94 101 VAL A N 1
ATOM 742 C CA . VAL A 1 101 ? 2.363 -2.640 -12.695 1.00 88.94 101 VAL A CA 1
ATOM 743 C C . VAL A 1 101 ? 1.554 -3.932 -12.807 1.00 88.94 101 VAL A C 1
ATOM 745 O O . VAL A 1 101 ? 1.772 -4.844 -12.017 1.00 88.94 101 VAL A O 1
ATOM 748 N N . ASN A 1 102 ? 0.719 -4.078 -13.840 1.00 89.50 102 ASN A N 1
ATOM 749 C CA . ASN A 1 102 ? -0.030 -5.315 -14.092 1.00 89.50 102 ASN A CA 1
ATOM 750 C C . ASN A 1 102 ? 0.859 -6.525 -14.433 1.00 89.50 102 ASN A C 1
ATOM 752 O O . ASN A 1 102 ? 0.408 -7.662 -14.319 1.00 89.50 102 ASN A O 1
ATOM 756 N N . THR A 1 103 ? 2.112 -6.311 -14.851 1.00 89.56 103 THR A N 1
ATOM 757 C CA . THR A 1 103 ? 3.080 -7.406 -15.049 1.00 89.56 103 THR A CA 1
ATOM 758 C C . THR A 1 103 ? 3.803 -7.813 -13.765 1.00 89.56 103 THR A C 1
ATOM 760 O O . THR A 1 103 ? 4.460 -8.855 -13.733 1.00 89.56 103 THR A O 1
ATOM 763 N N . ILE A 1 104 ? 3.684 -7.023 -12.695 1.00 91.75 104 ILE A N 1
ATOM 764 C CA . ILE A 1 104 ? 4.306 -7.314 -11.406 1.00 91.75 104 ILE A CA 1
ATOM 765 C C . ILE A 1 104 ? 3.409 -8.283 -10.633 1.00 91.75 104 ILE A C 1
ATOM 767 O O . ILE A 1 104 ? 2.253 -7.990 -10.341 1.00 91.75 104 ILE A O 1
ATOM 771 N N . ASN A 1 105 ? 3.963 -9.435 -10.249 1.00 90.31 105 ASN A N 1
ATOM 772 C CA . ASN A 1 105 ? 3.292 -10.351 -9.332 1.00 90.31 105 ASN A CA 1
ATOM 773 C C . ASN A 1 105 ? 3.385 -9.798 -7.901 1.00 90.31 105 ASN A C 1
ATOM 775 O O . ASN A 1 105 ? 4.395 -9.982 -7.219 1.00 90.31 105 ASN A O 1
ATOM 779 N N . ILE A 1 106 ? 2.335 -9.095 -7.475 1.00 91.69 106 ILE A N 1
ATOM 780 C CA . ILE A 1 106 ? 2.241 -8.512 -6.134 1.00 91.69 106 ILE A CA 1
ATOM 781 C C . ILE A 1 106 ? 2.172 -9.602 -5.059 1.00 91.69 106 ILE A C 1
ATOM 783 O O . ILE A 1 106 ? 2.801 -9.439 -4.017 1.00 91.69 106 ILE A O 1
ATOM 787 N N . ASP A 1 107 ? 1.516 -10.734 -5.321 1.00 91.25 107 ASP A N 1
ATOM 788 C CA . ASP A 1 107 ? 1.410 -11.839 -4.358 1.00 91.25 107 ASP A CA 1
ATOM 789 C C . ASP A 1 107 ? 2.799 -12.391 -3.998 1.00 91.25 107 ASP A C 1
ATOM 791 O O . ASP A 1 107 ? 3.151 -12.502 -2.827 1.00 91.25 107 ASP A O 1
ATOM 795 N N . ALA A 1 108 ? 3.663 -12.591 -4.999 1.00 90.81 108 ALA A N 1
ATOM 796 C CA . ALA A 1 108 ? 5.044 -13.034 -4.789 1.00 90.81 108 ALA A CA 1
ATOM 797 C C . ALA A 1 108 ? 5.922 -12.008 -4.044 1.00 90.81 108 ALA A C 1
ATOM 799 O O . ALA A 1 108 ? 6.976 -12.369 -3.511 1.00 90.81 108 ALA A O 1
ATOM 800 N N . ILE A 1 109 ? 5.539 -10.727 -4.046 1.00 90.00 109 ILE A N 1
ATOM 801 C CA . ILE A 1 109 ? 6.187 -9.683 -3.243 1.00 90.00 109 ILE A CA 1
ATOM 802 C C . ILE A 1 109 ? 5.654 -9.734 -1.811 1.00 90.00 109 ILE A C 1
ATOM 804 O O . ILE A 1 109 ? 6.458 -9.694 -0.883 1.00 90.00 109 ILE A O 1
ATOM 808 N N . ILE A 1 110 ? 4.336 -9.859 -1.631 1.00 91.81 110 ILE A N 1
ATOM 809 C CA . ILE A 1 110 ? 3.686 -9.976 -0.319 1.00 91.81 110 ILE A CA 1
ATOM 810 C C . ILE A 1 110 ? 4.232 -11.183 0.450 1.00 91.81 110 ILE A C 1
ATOM 812 O O . ILE A 1 110 ? 4.553 -11.039 1.626 1.00 91.81 110 ILE A O 1
ATOM 816 N N . ASP A 1 111 ? 4.45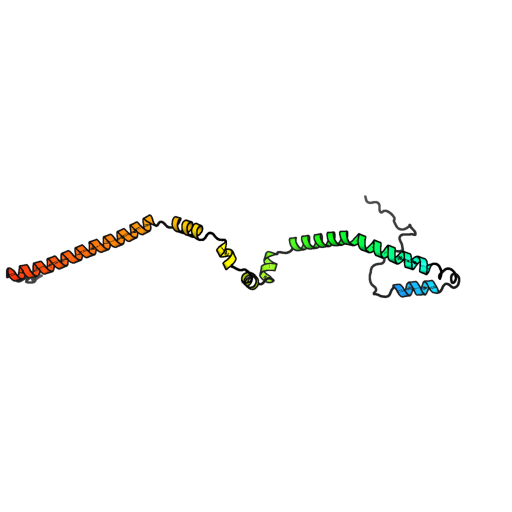8 -12.315 -0.217 1.00 91.94 111 ASP A N 1
ATOM 817 C CA . ASP A 1 111 ? 5.044 -13.522 0.387 1.00 91.94 111 ASP A CA 1
ATOM 818 C C . ASP A 1 111 ? 6.458 -13.306 0.960 1.00 91.94 111 ASP A C 1
ATOM 820 O O . ASP A 1 111 ? 6.934 -14.090 1.782 1.00 91.94 111 ASP A O 1
ATOM 824 N N . ARG A 1 112 ? 7.157 -12.249 0.530 1.00 92.12 112 ARG A N 1
ATOM 825 C CA . ARG A 1 112 ? 8.490 -11.878 1.037 1.00 92.12 112 ARG A CA 1
ATOM 826 C C . ARG A 1 112 ? 8.430 -10.870 2.180 1.00 92.12 112 ARG A C 1
ATOM 828 O O . ARG A 1 112 ? 9.462 -10.604 2.795 1.00 92.12 112 ARG A O 1
ATOM 835 N N . ILE A 1 113 ? 7.268 -10.274 2.432 1.00 93.62 113 ILE A N 1
ATOM 836 C CA . ILE A 1 113 ? 7.070 -9.313 3.513 1.00 93.62 113 ILE A CA 1
ATOM 837 C C . ILE A 1 113 ? 6.753 -10.093 4.789 1.00 93.62 113 ILE A C 1
ATOM 839 O O . ILE A 1 113 ? 5.857 -10.932 4.816 1.00 93.62 113 ILE A O 1
ATOM 843 N N . ASP A 1 114 ? 7.455 -9.779 5.879 1.00 93.00 114 ASP A N 1
ATOM 844 C CA . ASP A 1 114 ? 7.092 -10.273 7.207 1.00 93.00 114 ASP A CA 1
ATOM 845 C C . ASP A 1 114 ? 5.849 -9.533 7.724 1.00 93.00 114 ASP A C 1
ATOM 847 O O . ASP A 1 114 ? 5.925 -8.536 8.448 1.00 93.00 114 ASP A O 1
ATOM 851 N N . LEU A 1 115 ? 4.679 -10.016 7.311 1.00 94.00 115 LEU A N 1
ATOM 852 C CA . LEU A 1 115 ? 3.396 -9.459 7.729 1.00 94.00 115 LEU A CA 1
ATOM 853 C C . LEU A 1 115 ? 3.145 -9.650 9.229 1.00 94.00 115 LEU A C 1
ATOM 855 O O . LEU A 1 115 ? 2.430 -8.845 9.819 1.00 94.00 115 LEU A O 1
ATOM 859 N N . ILE A 1 116 ? 3.731 -10.676 9.855 1.00 93.75 116 ILE A N 1
ATOM 860 C CA . ILE A 1 116 ? 3.581 -10.928 11.294 1.00 93.75 116 ILE A CA 1
ATOM 861 C C . ILE A 1 116 ? 4.379 -9.887 12.079 1.00 93.75 116 ILE A C 1
ATOM 863 O O . ILE A 1 116 ? 3.836 -9.252 12.983 1.00 93.75 116 ILE A O 1
ATOM 867 N N . GLY A 1 117 ? 5.639 -9.658 11.707 1.00 95.38 117 GLY A N 1
ATOM 868 C CA . GLY A 1 117 ? 6.466 -8.596 12.276 1.00 95.38 117 GLY A CA 1
ATOM 869 C C . GLY A 1 117 ? 5.847 -7.214 12.073 1.00 95.38 117 GLY A C 1
ATOM 870 O O . GLY A 1 117 ? 5.758 -6.433 13.023 1.00 95.38 117 GLY A O 1
ATOM 871 N N . LEU A 1 118 ? 5.329 -6.935 10.871 1.00 94.19 118 LEU A N 1
ATOM 872 C CA . LEU A 1 118 ? 4.609 -5.693 10.590 1.00 94.19 118 LEU A CA 1
ATOM 873 C C . LEU A 1 118 ? 3.348 -5.553 11.456 1.00 94.19 118 LEU A C 1
ATOM 875 O O . LEU A 1 118 ? 3.129 -4.492 12.035 1.00 94.19 118 LEU A O 1
ATOM 879 N N . ALA A 1 119 ? 2.538 -6.606 11.586 1.00 95.50 119 ALA A N 1
ATOM 880 C CA . ALA A 1 119 ? 1.336 -6.588 12.416 1.00 95.50 119 ALA A CA 1
ATOM 881 C C . ALA A 1 119 ? 1.665 -6.341 13.894 1.00 95.50 119 ALA A C 1
ATOM 883 O O . ALA A 1 119 ? 0.996 -5.530 14.530 1.00 95.50 119 ALA A O 1
ATOM 884 N N . ASN A 1 120 ? 2.721 -6.965 14.421 1.00 94.88 120 ASN A N 1
ATOM 885 C CA . ASN A 1 120 ? 3.191 -6.706 15.782 1.00 94.88 120 ASN A CA 1
ATOM 886 C C . ASN A 1 120 ? 3.628 -5.247 15.952 1.00 94.88 120 ASN A C 1
ATOM 888 O O . ASN A 1 120 ? 3.198 -4.596 16.895 1.00 94.88 120 ASN A O 1
ATOM 892 N N . SER A 1 121 ? 4.375 -4.691 14.992 1.00 94.44 121 SER A N 1
ATOM 893 C CA . SER A 1 121 ? 4.758 -3.274 15.027 1.00 94.44 121 SER A CA 1
ATOM 894 C C . SER A 1 121 ? 3.548 -2.335 14.998 1.00 94.44 121 SER A C 1
ATOM 896 O O . SER A 1 121 ? 3.583 -1.279 15.630 1.00 94.44 121 SER A O 1
ATOM 898 N N . VAL A 1 122 ? 2.491 -2.686 14.261 1.00 94.75 122 VAL A N 1
ATOM 899 C CA . VAL A 1 122 ? 1.236 -1.922 14.252 1.00 94.75 122 VAL A CA 1
ATOM 900 C C . VAL A 1 122 ? 0.531 -2.034 15.605 1.00 94.75 122 VAL A C 1
ATOM 902 O O . VAL A 1 122 ? 0.075 -1.019 16.125 1.00 94.75 122 VAL A O 1
ATOM 905 N N . ILE A 1 123 ? 0.469 -3.234 16.191 1.00 93.50 123 ILE A N 1
ATOM 906 C CA . ILE A 1 123 ? -0.129 -3.486 17.511 1.00 93.50 123 ILE A CA 1
ATOM 907 C C . ILE A 1 123 ? 0.609 -2.715 18.609 1.00 93.50 123 ILE A C 1
ATOM 909 O O . ILE A 1 123 ? -0.045 -2.093 19.439 1.00 93.50 123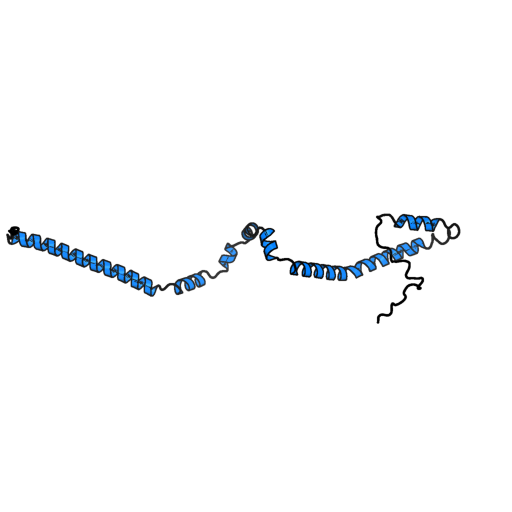 ILE A O 1
ATOM 913 N N . ASP A 1 124 ? 1.940 -2.688 18.580 1.00 92.75 124 ASP A N 1
ATOM 914 C CA . ASP A 1 124 ? 2.762 -1.956 19.550 1.00 92.75 124 ASP A CA 1
ATOM 915 C C . ASP A 1 124 ? 2.546 -0.436 19.467 1.00 92.75 124 ASP A C 1
ATOM 917 O O . ASP A 1 124 ? 2.677 0.277 20.463 1.00 92.75 124 ASP A O 1
ATOM 921 N N . GLY A 1 125 ? 2.183 0.074 18.286 1.00 91.81 125 GLY A N 1
ATOM 922 C CA . GLY A 1 125 ? 1.790 1.471 18.095 1.00 91.81 125 GLY A CA 1
ATOM 923 C C . GLY A 1 125 ? 0.400 1.808 18.648 1.00 91.81 125 GLY A C 1
ATOM 924 O O . GLY A 1 125 ? 0.082 2.984 18.838 1.00 91.81 125 GLY A O 1
ATOM 925 N N . VAL A 1 126 ? -0.436 0.801 18.918 1.00 94.44 126 VAL A N 1
ATOM 926 C CA . VAL A 1 126 ? -1.760 0.972 19.518 1.00 94.44 126 VAL A CA 1
ATOM 927 C C . VAL A 1 126 ? -1.642 0.857 21.037 1.00 94.44 126 VAL A C 1
ATOM 929 O O . VAL A 1 126 ? -1.208 -0.156 21.575 1.00 94.44 126 VAL A O 1
ATOM 932 N N . ASP A 1 127 ? -2.114 1.876 21.761 1.00 93.25 127 ASP A N 1
ATOM 933 C CA . ASP A 1 127 ? -2.196 1.846 23.227 1.00 93.25 127 ASP A CA 1
ATOM 934 C C . ASP A 1 127 ? -3.366 0.958 23.690 1.00 93.25 127 ASP A C 1
ATOM 936 O O . ASP A 1 127 ? -4.419 1.423 24.144 1.00 93.25 127 ASP A O 1
ATOM 940 N N . LEU A 1 128 ? -3.191 -0.355 23.532 1.00 93.94 128 LEU A N 1
ATOM 941 C CA . LEU A 1 128 ? -4.140 -1.358 24.000 1.00 93.94 128 LEU A CA 1
ATOM 942 C C . LEU A 1 128 ? -4.415 -1.235 25.508 1.00 93.94 128 LEU A C 1
ATOM 944 O O . LEU A 1 128 ? -5.589 -1.318 25.872 1.00 93.94 128 LEU A O 1
ATOM 948 N N . PRO A 1 129 ? -3.430 -0.980 26.398 1.00 91.62 129 PRO A N 1
ATOM 949 C CA . PRO A 1 129 ? -3.705 -0.770 27.820 1.00 91.62 129 PRO A CA 1
ATOM 950 C C . PRO A 1 129 ? -4.708 0.356 28.087 1.00 91.62 129 PRO A C 1
ATOM 952 O O . PRO A 1 129 ? -5.642 0.176 28.875 1.00 91.62 129 PRO A O 1
ATOM 955 N N . LYS A 1 130 ? -4.567 1.500 27.410 1.00 94.75 130 LYS A N 1
ATOM 956 C CA . LYS A 1 130 ? -5.521 2.606 27.524 1.00 94.75 130 LYS A CA 1
ATOM 957 C C . LYS A 1 130 ? -6.879 2.242 26.943 1.00 94.75 130 LYS A C 1
ATOM 959 O O . LYS A 1 130 ? -7.877 2.458 27.621 1.00 94.75 130 LYS A O 1
ATOM 964 N N . ILE A 1 131 ? -6.936 1.655 25.746 1.00 92.75 131 ILE A N 1
ATOM 965 C CA . ILE A 1 131 ? -8.207 1.238 25.126 1.00 92.75 131 ILE A CA 1
ATOM 966 C C . ILE A 1 131 ? -8.955 0.252 26.032 1.00 92.75 131 ILE A C 1
ATOM 968 O O . ILE A 1 131 ? -10.160 0.403 26.241 1.00 92.75 131 ILE A O 1
ATOM 972 N N . ILE A 1 132 ? -8.252 -0.728 26.606 1.00 93.31 132 ILE A N 1
ATOM 973 C CA . ILE A 1 132 ? -8.821 -1.711 27.534 1.00 93.31 132 ILE A CA 1
ATOM 974 C C . ILE A 1 132 ? -9.318 -1.012 28.798 1.00 93.31 132 ILE A C 1
ATOM 976 O O . ILE A 1 132 ? -10.443 -1.277 29.223 1.00 93.31 132 ILE A O 1
ATOM 980 N N . ARG A 1 133 ? -8.530 -0.105 29.388 1.00 94.38 133 ARG A N 1
ATOM 981 C CA . ARG A 1 133 ? -8.942 0.651 30.578 1.00 94.38 133 ARG A CA 1
ATOM 982 C C . ARG A 1 133 ? -10.180 1.496 30.301 1.00 94.38 133 ARG A C 1
ATOM 984 O O . ARG A 1 133 ? -11.133 1.423 31.069 1.00 94.38 133 ARG A O 1
ATOM 991 N N . ASP A 1 134 ? -10.182 2.256 29.214 1.00 94.94 134 ASP A N 1
ATOM 992 C CA . ASP A 1 134 ? -11.264 3.173 28.861 1.00 94.94 134 ASP A CA 1
ATOM 993 C C . ASP A 1 134 ? -12.551 2.386 28.529 1.00 94.94 134 ASP A C 1
ATOM 995 O O . ASP A 1 134 ? -13.633 2.718 29.022 1.00 94.94 134 ASP A O 1
ATOM 999 N N . SER A 1 135 ? -12.432 1.269 27.799 1.00 95.31 135 SER A N 1
ATOM 1000 C CA . SER A 1 135 ? -13.558 0.371 27.489 1.00 95.31 135 SER A CA 1
ATOM 1001 C C . SER A 1 135 ? -14.098 -0.325 28.740 1.00 95.31 135 SER A C 1
ATOM 1003 O O . SER A 1 135 ? -15.309 -0.363 28.958 1.00 95.31 135 SER A O 1
ATOM 1005 N N . THR A 1 136 ? -13.216 -0.820 29.612 1.00 94.12 136 THR A N 1
ATOM 1006 C CA . THR A 1 136 ? -13.607 -1.465 30.877 1.00 94.12 136 THR A CA 1
ATOM 1007 C C . THR A 1 136 ? -14.254 -0.462 31.822 1.00 94.12 136 THR A C 1
ATOM 1009 O O . THR A 1 136 ? -15.248 -0.783 32.472 1.00 94.12 136 THR A O 1
ATOM 1012 N N . MET A 1 137 ? -13.742 0.768 31.884 1.00 93.19 137 MET A N 1
ATOM 1013 C CA . MET A 1 137 ? -14.293 1.826 32.725 1.00 93.19 137 MET A CA 1
ATOM 1014 C C . MET A 1 137 ? -15.681 2.256 32.247 1.00 93.19 137 MET A C 1
ATOM 1016 O O . MET A 1 137 ? -16.579 2.415 33.076 1.00 93.19 137 MET A O 1
ATOM 1020 N N . SER A 1 138 ? -15.889 2.366 30.932 1.00 92.75 138 SER A N 1
ATOM 1021 C CA . SER A 1 138 ? -17.208 2.639 30.351 1.00 92.75 138 SER A CA 1
ATOM 1022 C C . SER A 1 138 ? -18.214 1.528 30.679 1.00 92.75 138 SER A C 1
ATOM 1024 O O . SER A 1 138 ? -19.281 1.802 31.234 1.00 92.75 138 SER A O 1
ATOM 1026 N N . VAL A 1 139 ? -17.839 0.260 30.462 1.00 94.94 139 VAL A N 1
ATOM 1027 C CA . VAL A 1 139 ? -18.689 -0.904 30.777 1.00 94.94 139 VAL A CA 1
ATOM 1028 C C . VAL A 1 139 ? -18.988 -1.000 32.276 1.00 94.94 139 VAL A C 1
ATOM 1030 O O . VAL A 1 139 ? -20.137 -1.208 32.662 1.00 94.94 139 VAL A O 1
ATOM 1033 N N . THR A 1 140 ? -17.989 -0.792 33.134 1.00 93.75 140 THR A N 1
ATOM 1034 C CA . THR A 1 140 ? -18.151 -0.839 34.597 1.00 93.75 140 THR A CA 1
ATOM 1035 C C . THR A 1 140 ? -19.068 0.279 35.091 1.00 93.75 140 THR A C 1
ATOM 1037 O O . THR A 1 140 ? -19.956 0.038 35.909 1.00 93.75 140 THR A O 1
ATOM 1040 N N . THR A 1 141 ? -18.907 1.496 34.563 1.00 92.88 141 THR A N 1
ATOM 1041 C CA . THR A 1 141 ? -19.747 2.648 34.927 1.00 92.88 141 THR A CA 1
ATOM 1042 C C . THR A 1 141 ? -21.198 2.422 34.507 1.00 92.88 141 THR A C 1
ATOM 1044 O O . THR A 1 141 ? -22.109 2.643 35.308 1.00 92.88 141 THR A O 1
ATOM 1047 N N . GLY A 1 142 ? -21.419 1.913 33.290 1.00 91.38 142 GLY A N 1
ATOM 1048 C CA . GLY A 1 142 ? -22.750 1.550 32.805 1.00 91.38 142 GLY A CA 1
ATOM 1049 C C . GLY A 1 142 ? -23.399 0.437 33.634 1.00 91.38 142 GLY A C 1
ATOM 1050 O O . GLY A 1 142 ? -24.558 0.559 34.031 1.00 91.38 142 GLY A O 1
ATOM 1051 N N . ALA A 1 143 ? -22.649 -0.619 33.966 1.00 94.19 143 ALA A N 1
ATOM 1052 C CA . ALA A 1 143 ? -23.145 -1.732 34.774 1.00 94.19 143 ALA A CA 1
ATOM 1053 C C . ALA A 1 143 ? -23.559 -1.287 36.188 1.00 94.19 143 ALA A C 1
ATOM 1055 O O . ALA A 1 143 ? -24.656 -1.620 36.637 1.00 94.19 143 ALA A O 1
ATOM 1056 N N . ILE A 1 144 ? -22.733 -0.483 36.869 1.00 93.94 144 ILE A N 1
ATOM 1057 C CA . ILE A 1 144 ? -23.060 0.053 38.202 1.00 93.94 144 ILE A CA 1
ATOM 1058 C C . ILE A 1 144 ? -24.284 0.976 38.135 1.00 93.94 144 ILE A C 1
ATOM 1060 O O . ILE A 1 144 ? -25.153 0.904 39.006 1.00 93.94 144 ILE A O 1
ATOM 1064 N N . GLY A 1 145 ? -24.379 1.821 37.104 1.00 94.44 145 GLY A N 1
ATOM 1065 C CA . GLY A 1 145 ? -25.550 2.671 36.880 1.00 94.44 145 GLY A CA 1
ATOM 1066 C C . GLY A 1 145 ? -26.838 1.856 36.740 1.00 94.44 145 GLY A C 1
ATOM 1067 O O . GLY A 1 145 ? -27.838 2.158 37.391 1.00 94.44 145 GLY A O 1
ATOM 1068 N N . ASN A 1 146 ? -26.790 0.764 35.974 1.00 94.75 146 ASN A N 1
ATOM 1069 C CA . ASN A 1 146 ? -27.931 -0.131 35.783 1.00 94.75 146 ASN A CA 1
ATOM 1070 C C . ASN A 1 146 ? -28.346 -0.850 37.073 1.00 94.75 146 ASN A C 1
ATOM 1072 O O . ASN A 1 146 ? -29.544 -0.986 37.333 1.00 94.75 146 ASN A O 1
ATOM 1076 N N . VAL A 1 147 ? -27.390 -1.280 37.903 1.00 95.62 147 VAL A N 1
ATOM 1077 C CA . VAL A 1 147 ? -27.691 -1.893 39.208 1.00 95.62 147 VAL A CA 1
ATOM 1078 C C . VAL A 1 147 ? -28.398 -0.894 40.126 1.00 95.62 147 VAL A C 1
ATOM 1080 O O . VAL A 1 147 ? -29.415 -1.245 40.720 1.00 95.62 147 VAL A O 1
ATOM 1083 N N . ARG A 1 148 ? -27.933 0.362 40.187 1.00 92.75 148 ARG A N 1
ATOM 1084 C CA . ARG A 1 148 ? -28.589 1.415 40.988 1.00 92.75 148 ARG A CA 1
ATOM 1085 C C . ARG A 1 148 ? -30.014 1.688 40.519 1.00 92.75 148 ARG A C 1
ATOM 1087 O O . ARG A 1 148 ? -30.938 1.622 41.321 1.00 92.75 148 ARG A O 1
ATOM 1094 N N . ALA A 1 149 ? -30.203 1.873 39.214 1.00 94.94 149 ALA A N 1
ATOM 1095 C CA . ALA A 1 149 ? -31.530 2.077 38.640 1.00 94.94 149 ALA A CA 1
ATOM 1096 C C . ALA A 1 149 ? -32.465 0.869 38.857 1.00 94.94 149 ALA A C 1
ATOM 1098 O O . ALA A 1 149 ? -33.687 1.011 38.887 1.00 94.94 149 ALA A O 1
ATOM 1099 N N . THR A 1 150 ? -31.916 -0.343 38.970 1.00 94.88 150 THR A N 1
ATOM 1100 C CA . THR A 1 150 ? -32.696 -1.550 39.283 1.00 94.88 150 THR A CA 1
ATOM 1101 C C . THR A 1 150 ? -33.087 -1.589 40.761 1.00 94.88 150 THR A C 1
ATOM 1103 O O . THR A 1 150 ? -34.237 -1.896 41.062 1.00 94.88 150 THR A O 1
ATOM 1106 N N . GLY A 1 151 ? -32.175 -1.216 41.665 1.00 94.88 151 GLY A N 1
ATOM 1107 C CA . GLY A 1 151 ? -32.445 -1.095 43.101 1.00 94.88 151 GLY A CA 1
ATOM 1108 C C . GLY A 1 151 ? -33.531 -0.063 43.412 1.00 94.88 151 GLY A C 1
ATOM 1109 O O . GLY A 1 151 ? -34.507 -0.397 44.071 1.00 94.88 151 GLY A O 1
ATOM 1110 N N . GLU A 1 152 ? -33.440 1.141 42.838 1.00 95.06 152 GLU A N 1
ATOM 1111 C CA . GLU A 1 152 ? -34.452 2.197 43.017 1.00 95.06 152 GLU A CA 1
ATOM 1112 C C . GLU A 1 152 ? -35.853 1.745 42.575 1.00 95.06 152 GLU A C 1
ATOM 1114 O O . GLU A 1 152 ? -36.849 2.024 43.243 1.00 95.06 152 GLU A O 1
ATOM 1119 N N . ARG A 1 153 ? -35.944 0.994 41.467 1.00 94.12 153 ARG A N 1
ATOM 1120 C CA . ARG A 1 153 ? -37.222 0.426 41.009 1.00 94.12 153 ARG A CA 1
ATOM 1121 C C . ARG A 1 153 ? -37.734 -0.672 41.936 1.00 94.12 153 ARG A C 1
ATOM 1123 O O . ARG A 1 153 ? -38.934 -0.711 42.194 1.00 94.12 153 ARG A O 1
ATOM 1130 N N . ALA A 1 154 ? -36.860 -1.552 42.419 1.00 95.38 154 ALA A N 1
ATOM 1131 C CA . ALA A 1 154 ? -37.242 -2.606 43.356 1.00 95.38 154 ALA A CA 1
ATOM 1132 C C . ALA A 1 154 ? -37.756 -2.013 44.679 1.00 95.38 154 ALA A C 1
ATOM 1134 O O . ALA A 1 154 ? -38.816 -2.413 45.160 1.00 95.38 154 ALA A O 1
ATOM 1135 N N . ASP A 1 155 ? -37.076 -0.995 45.207 1.00 94.19 155 ASP A N 1
ATOM 1136 C CA . ASP A 1 155 ? -37.464 -0.310 46.442 1.00 94.19 155 ASP A CA 1
ATOM 1137 C C . ASP A 1 155 ? -38.788 0.452 46.288 1.00 94.19 155 ASP A C 1
ATOM 1139 O O . ASP A 1 155 ? -39.636 0.419 47.187 1.00 94.19 155 ASP A O 1
ATOM 1143 N N . ALA A 1 156 ? -39.024 1.079 45.129 1.00 93.12 156 ALA A N 1
ATOM 1144 C CA . ALA A 1 156 ? -40.305 1.710 44.815 1.00 93.12 156 ALA A CA 1
ATOM 1145 C C . ALA A 1 156 ? -41.458 0.688 44.764 1.00 93.12 156 ALA A C 1
ATOM 1147 O O . ALA A 1 156 ? -42.545 0.953 45.283 1.00 93.12 156 ALA A O 1
ATOM 1148 N N . MET A 1 157 ? -41.222 -0.502 44.197 1.00 93.31 157 MET A N 1
ATOM 1149 C CA . MET A 1 157 ? -42.212 -1.588 44.177 1.00 93.31 157 MET A CA 1
ATOM 1150 C C . MET A 1 157 ? -42.533 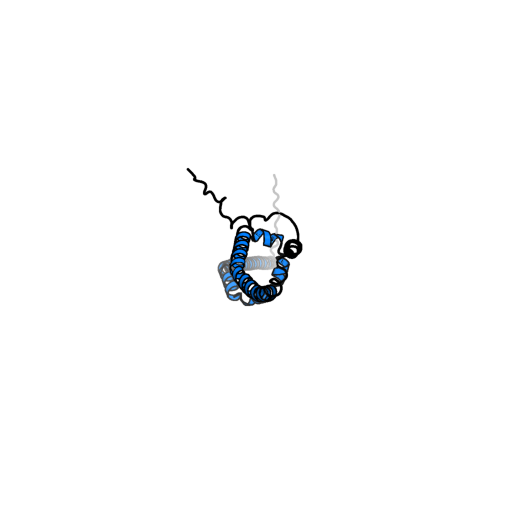-2.088 45.591 1.00 93.31 157 MET A C 1
ATOM 1152 O O . MET A 1 157 ? -43.706 -2.252 45.934 1.00 93.31 157 MET A O 1
ATOM 1156 N N . VAL A 1 158 ? -41.512 -2.289 46.429 1.00 93.38 158 VAL A N 1
ATOM 1157 C CA . VAL A 1 158 ? -41.690 -2.718 47.826 1.00 93.38 158 VAL A CA 1
ATOM 1158 C C . VAL A 1 158 ? -42.439 -1.657 48.630 1.00 93.38 158 VAL A C 1
ATOM 1160 O O . VAL A 1 158 ? -43.384 -1.994 49.341 1.00 93.38 158 VAL A O 1
ATOM 1163 N N . SER A 1 159 ? -42.089 -0.379 48.476 1.00 92.88 159 SER A N 1
ATOM 1164 C CA . SER A 1 159 ? -42.755 0.728 49.175 1.00 92.88 159 SER A CA 1
ATOM 1165 C C . SER A 1 159 ? -44.242 0.814 48.830 1.00 92.88 159 SER A C 1
ATOM 1167 O O . SER A 1 159 ? -45.064 1.012 49.722 1.00 92.88 159 SER A O 1
ATOM 1169 N N . GLY A 1 160 ? -44.616 0.577 47.568 1.00 90.19 160 GLY A N 1
ATOM 1170 C CA . GLY A 1 160 ? -46.020 0.502 47.157 1.00 90.19 160 GLY A CA 1
ATOM 1171 C C . GLY A 1 160 ? -46.787 -0.638 47.839 1.00 90.19 160 GLY A C 1
ATOM 1172 O O . GLY A 1 160 ? -47.910 -0.439 48.305 1.00 90.19 160 GLY A O 1
ATOM 1173 N N . ILE A 1 161 ? -46.171 -1.819 47.961 1.00 91.25 161 ILE A N 1
ATOM 1174 C CA . ILE A 1 161 ? -46.762 -2.971 48.665 1.00 91.25 161 ILE A CA 1
ATOM 1175 C C . ILE A 1 161 ? -46.901 -2.671 50.163 1.00 91.25 161 ILE A C 1
ATOM 1177 O O . ILE A 1 161 ? -47.961 -2.907 50.744 1.00 91.25 161 ILE A O 1
ATOM 1181 N N . VAL A 1 162 ? -45.858 -2.119 50.785 1.00 91.69 162 VAL A N 1
ATOM 1182 C CA . VAL A 1 162 ? -45.844 -1.793 52.218 1.00 91.69 162 VAL A CA 1
ATOM 1183 C C . VAL A 1 162 ? -46.872 -0.707 52.546 1.00 91.69 162 VAL A C 1
ATOM 1185 O O . VAL A 1 162 ? -47.657 -0.890 53.477 1.00 91.69 162 VAL A O 1
ATOM 1188 N N . ASN A 1 163 ? -46.951 0.369 51.755 1.00 91.19 163 ASN A N 1
ATOM 1189 C CA . ASN A 1 163 ? -47.977 1.406 51.924 1.00 91.19 163 ASN A CA 1
ATOM 1190 C C . ASN A 1 163 ? -49.392 0.828 51.798 1.00 91.19 163 ASN A C 1
ATOM 1192 O O . ASN A 1 163 ? -50.281 1.196 52.570 1.00 91.19 163 ASN A O 1
ATOM 1196 N N . ARG A 1 164 ? -49.598 -0.115 50.868 1.00 87.50 164 ARG A N 1
ATOM 1197 C CA . ARG A 1 164 ? -50.887 -0.788 50.674 1.00 87.50 164 ARG A CA 1
ATOM 1198 C C . ARG A 1 164 ? -51.274 -1.672 51.862 1.00 87.50 164 ARG A C 1
ATOM 1200 O O . ARG A 1 164 ? -52.441 -1.660 52.243 1.00 87.50 164 ARG A O 1
ATOM 1207 N N . VAL A 1 165 ? -50.326 -2.408 52.446 1.00 90.12 165 VAL A N 1
ATOM 1208 C CA . VAL A 1 165 ? -50.557 -3.270 53.623 1.00 90.12 165 VAL A CA 1
ATOM 1209 C C . VAL A 1 165 ? -50.805 -2.447 54.891 1.00 90.12 165 VAL A C 1
ATOM 1211 O O . VAL A 1 165 ? -51.664 -2.809 55.689 1.00 90.12 165 VAL A O 1
ATOM 1214 N N . LEU A 1 166 ? -50.107 -1.319 55.062 1.00 88.06 166 LEU A N 1
ATOM 1215 C CA . LEU A 1 166 ? -50.276 -0.421 56.213 1.00 88.06 166 LEU A CA 1
ATOM 1216 C C . LEU A 1 166 ? -51.495 0.513 56.102 1.00 88.06 166 LEU A C 1
ATOM 1218 O O . LEU A 1 166 ? -51.734 1.307 57.009 1.00 88.06 166 LEU A O 1
ATOM 1222 N N . GLY A 1 167 ? -52.272 0.436 55.017 1.00 80.56 167 GLY A N 1
ATOM 1223 C CA . GLY A 1 167 ? -53.481 1.245 54.836 1.00 80.56 167 GLY A CA 1
ATOM 1224 C C . GLY A 1 167 ? -53.216 2.741 54.638 1.00 80.56 167 GLY A C 1
ATOM 1225 O O . GLY A 1 167 ? -54.117 3.551 54.850 1.00 80.56 167 GLY A O 1
ATOM 1226 N N . ARG A 1 168 ? -51.999 3.130 54.235 1.00 72.81 168 ARG A N 1
ATOM 1227 C CA . ARG A 1 168 ? -51.640 4.536 54.017 1.00 72.81 168 ARG A CA 1
ATOM 1228 C C . ARG A 1 168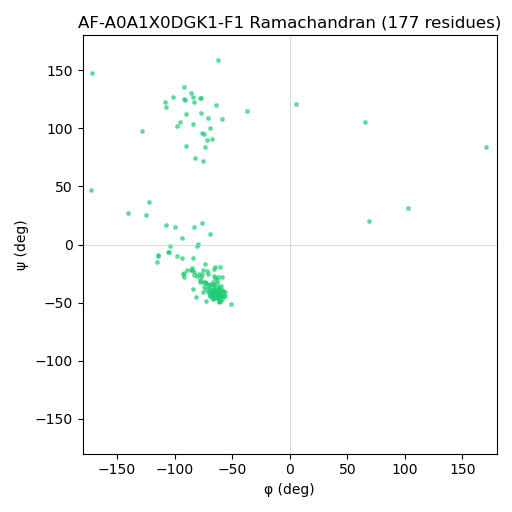 ? -52.077 4.965 52.615 1.00 72.81 168 ARG A C 1
ATOM 1230 O O . ARG A 1 168 ? -51.450 4.595 51.628 1.00 72.81 168 ARG A O 1
ATOM 1237 N N . SER A 1 169 ? -53.174 5.715 52.527 1.00 61.09 169 SER A N 1
ATOM 1238 C CA . SER A 1 169 ? -53.563 6.449 51.319 1.00 61.09 169 SER A CA 1
ATOM 1239 C C . SER A 1 169 ? -52.836 7.791 51.284 1.00 61.09 169 SER A C 1
ATOM 1241 O O . SER A 1 169 ? -52.917 8.546 52.2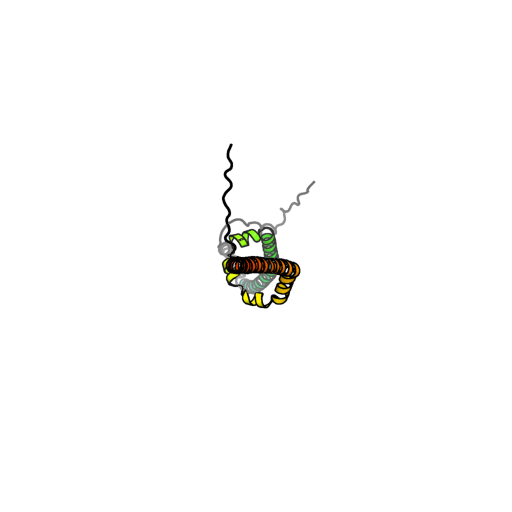53 1.00 61.09 169 SER A O 1
ATOM 1243 N N . ASP A 1 170 ? -52.154 8.097 50.184 1.00 65.69 170 ASP A N 1
ATOM 1244 C CA . ASP A 1 170 ? -51.528 9.401 49.963 1.00 65.69 170 ASP A CA 1
ATOM 1245 C C . ASP A 1 170 ? -52.613 10.478 49.795 1.00 65.69 170 ASP A C 1
ATOM 1247 O O . ASP A 1 170 ? -53.110 10.734 48.701 1.00 65.69 170 ASP A O 1
ATOM 1251 N N . SER A 1 171 ? -53.017 11.106 50.898 1.00 54.47 171 SER A N 1
ATOM 1252 C CA . SER A 1 171 ? -53.775 12.356 50.889 1.00 54.47 171 SER A CA 1
ATOM 1253 C C . SER A 1 171 ? -52.795 13.517 50.709 1.00 54.47 171 SER A C 1
ATOM 1255 O O . SER A 1 171 ? -52.448 14.210 51.665 1.00 54.47 171 SER A O 1
ATOM 1257 N N . SER A 1 172 ? -52.287 13.697 49.491 1.00 56.50 172 SER A N 1
ATOM 1258 C CA . SER A 1 172 ? -51.630 14.944 49.092 1.00 56.50 172 SER A CA 1
ATOM 1259 C C . SER A 1 172 ? -52.691 15.868 48.509 1.00 56.50 172 SER A C 1
ATOM 1261 O O . SER A 1 172 ? -52.932 15.899 47.307 1.00 56.50 172 SER A O 1
ATOM 1263 N N . GLU A 1 173 ? -53.362 16.578 49.408 1.00 58.84 173 GLU A N 1
ATOM 1264 C CA . GLU A 1 173 ? -54.170 17.751 49.100 1.00 58.84 173 GLU A CA 1
ATOM 1265 C C . GLU A 1 173 ? -53.225 18.841 48.554 1.00 58.84 173 GLU A C 1
ATOM 1267 O O . GLU A 1 173 ? -52.255 19.194 49.235 1.00 58.84 173 GLU A O 1
ATOM 1272 N N . PRO A 1 174 ? -53.406 19.330 47.313 1.00 59.88 174 PRO A N 1
ATOM 1273 C CA . PRO A 1 174 ? -52.596 20.422 46.800 1.00 59.88 174 PRO A CA 1
ATOM 1274 C C . PRO A 1 174 ? -53.006 21.694 47.539 1.00 59.88 174 PRO A C 1
ATOM 1276 O O . PRO A 1 174 ? -54.105 22.206 47.342 1.00 59.88 174 PRO A O 1
ATOM 1279 N N . ALA A 1 175 ? -52.121 22.171 48.416 1.00 58.25 175 ALA A N 1
ATOM 1280 C CA . ALA A 1 175 ? -52.290 23.434 49.111 1.00 58.25 175 ALA A CA 1
ATOM 1281 C C . ALA A 1 175 ? -52.403 24.572 48.088 1.00 58.25 175 ALA A C 1
ATOM 1283 O O . ALA A 1 175 ? -51.443 24.944 47.411 1.00 58.25 175 ALA A O 1
ATOM 1284 N N . GLU A 1 176 ? -53.629 25.066 47.989 1.00 66.56 176 GLU A N 1
ATOM 1285 C CA . GLU A 1 176 ? -54.043 26.375 47.517 1.00 66.56 176 GLU A CA 1
ATOM 1286 C C . GLU A 1 176 ? -53.042 27.455 47.951 1.00 66.56 176 GLU A C 1
ATOM 1288 O O . GLU A 1 176 ? -52.853 27.716 49.139 1.00 66.56 176 GLU A O 1
ATOM 1293 N N . VAL A 1 177 ? -52.377 28.068 46.971 1.00 63.00 177 VAL A N 1
ATOM 1294 C CA . VAL A 1 177 ? -51.610 29.300 47.163 1.00 63.00 177 VAL A CA 1
ATOM 1295 C C . VAL A 1 177 ? -52.521 30.437 46.718 1.00 63.00 177 VAL A C 1
ATOM 1297 O O . VAL A 1 177 ? -52.743 30.630 45.523 1.00 63.00 177 VAL A O 1
ATOM 1300 N N . ALA A 1 178 ? -53.101 31.117 47.703 1.00 64.25 178 ALA A N 1
ATOM 1301 C CA . ALA A 1 178 ? -53.828 32.364 47.540 1.00 64.25 178 ALA A CA 1
ATOM 1302 C C . ALA A 1 178 ? -52.871 33.556 47.727 1.00 64.25 178 ALA A C 1
ATOM 1304 O O . ALA A 1 178 ? -52.102 33.564 48.688 1.00 64.25 178 ALA A O 1
ATOM 1305 N N . ASP A 1 179 ? -53.027 34.521 46.813 1.00 56.88 179 ASP A N 1
ATOM 1306 C CA . ASP A 1 179 ? -52.489 35.897 46.740 1.00 56.88 179 ASP A CA 1
ATOM 1307 C C . ASP A 1 179 ? -50.974 36.086 46.503 1.00 56.88 179 ASP A C 1
ATOM 1309 O O . ASP A 1 179 ? -50.157 35.938 47.441 1.00 56.88 179 ASP A O 1
#

Radius of gyration: 53.64 Å; Cα contacts (8 Å, |Δi|>4): 9; chains: 1; bounding box: 107×51×132 Å

Foldseek 3Di:
DDDDDDPPPDPPPVPPPDDDDDDDDPVVVVVVVVVPPPPCPPVPVVVVVVCVVVVVVVVVVVVVVCVVVVVVVVVVVVVVVVVVDPVVVCCVPPNDVVVVVVVDPVVVVVVVDPVVVVVVVVVVVDPPVVVVVVVVVVVVVVVVVVVVVVVVVVVVVVVVVVCVVVVPDPPPDPDDDDD

Solvent-accessible surface area (backbone atoms only — not comparable to full-atom values): 11350 Å² total; per-residue (Å²): 141,82,82,83,81,86,80,87,84,56,100,78,66,87,82,78,84,83,89,78,86,79,73,93,77,64,74,64,56,62,54,60,61,66,73,70,56,92,83,60,76,85,66,52,75,72,48,52,64,60,47,52,62,53,46,55,58,50,53,60,59,56,59,66,67,48,49,67,57,51,51,53,52,50,52,51,52,50,52,53,48,56,71,73,44,61,61,68,59,49,44,66,77,74,44,67,59,66,68,53,54,71,71,53,66,59,65,73,51,53,76,72,51,63,60,66,63,50,49,50,56,53,52,72,72,45,64,55,70,57,53,52,50,54,52,49,49,51,52,50,53,52,51,54,50,51,52,51,60,49,50,56,50,52,50,52,54,50,49,54,53,51,34,60,75,70,67,59,74,88,81,78,73,81,79,82,84,80,134

Mean predicted aligned error: 20.35 Å

Sequence (179 aa):
MAQPVDLLHHPVVTAAIGTGAYAWDGASLAYRLATRVPVFGSQLESSTNALSRRGEDAVASGISSIRPLATAIAIQVVQQTLAEMDLTKMVRDQVDINALVNTINIDAIIDRIDLIGLANSVIDGVDLPKIIRDSTMSVTTGAIGNVRATGERADAMVSGIVNRVLGRSDSSEPAEVAD